Protein AF-A0A5C9A8Y5-F1 (afdb_monomer_lite)

Radius of gyration: 34.89 Å; chains: 1; bounding box: 101×59×89 Å

pLDDT: mean 80.27, std 13.43, range [39.44, 97.38]

Structure (mmCIF, N/CA/C/O backbone):
data_AF-A0A5C9A8Y5-F1
#
_entry.id   AF-A0A5C9A8Y5-F1
#
loop_
_atom_site.group_PDB
_atom_site.id
_atom_site.type_symbol
_atom_site.label_atom_id
_atom_site.label_alt_id
_atom_site.label_comp_id
_atom_site.label_asym_id
_atom_site.label_entity_id
_atom_site.label_seq_id
_atom_site.pdbx_PDB_ins_code
_atom_site.Cartn_x
_atom_site.Cartn_y
_atom_site.Cartn_z
_atom_site.occupancy
_atom_site.B_iso_or_equiv
_atom_site.auth_seq_id
_atom_site.auth_comp_id
_atom_site.auth_asym_id
_atom_site.auth_atom_id
_atom_site.pdbx_PDB_model_num
ATOM 1 N N . MET A 1 1 ? -63.308 -29.130 10.069 1.00 57.12 1 MET A N 1
ATOM 2 C CA . MET A 1 1 ? -62.469 -28.066 10.650 1.00 57.12 1 MET A CA 1
ATOM 3 C C . MET A 1 1 ? -61.165 -28.735 11.011 1.00 57.12 1 MET A C 1
ATOM 5 O O . MET A 1 1 ? -61.106 -29.355 12.064 1.00 57.12 1 MET A O 1
ATOM 9 N N . ASP A 1 2 ? -60.188 -28.697 10.108 1.00 58.47 2 ASP A N 1
ATOM 10 C CA . ASP A 1 2 ? -58.868 -29.262 10.395 1.00 58.47 2 ASP A CA 1
ATOM 11 C C . ASP A 1 2 ? -58.247 -28.450 11.518 1.00 58.47 2 ASP A C 1
ATOM 13 O O . ASP A 1 2 ? -58.211 -27.213 11.479 1.00 58.47 2 ASP A O 1
ATOM 17 N N . THR A 1 3 ? -57.842 -29.153 12.561 1.00 82.69 3 THR A N 1
ATOM 18 C CA . THR A 1 3 ? -57.336 -28.507 13.765 1.00 82.69 3 THR A CA 1
ATOM 19 C C . THR A 1 3 ? -55.937 -27.959 13.486 1.00 82.69 3 THR A C 1
ATOM 21 O O . THR A 1 3 ? -55.194 -28.503 12.669 1.00 82.69 3 THR A O 1
ATOM 24 N N . LEU A 1 4 ? -55.548 -26.867 14.151 1.00 87.12 4 LEU A N 1
ATOM 25 C CA . LEU A 1 4 ? -54.196 -26.294 14.030 1.00 87.12 4 LEU A CA 1
ATOM 26 C C . LEU A 1 4 ? -53.090 -27.357 14.202 1.00 87.12 4 LEU A C 1
ATOM 28 O O . LEU A 1 4 ? -52.082 -27.310 13.502 1.00 87.12 4 LEU A O 1
ATOM 32 N N . ALA A 1 5 ? -53.341 -28.367 15.038 1.00 86.94 5 ALA A N 1
ATOM 33 C CA . ALA A 1 5 ? -52.447 -29.496 15.270 1.00 86.94 5 ALA A CA 1
ATOM 34 C C . ALA A 1 5 ? -52.192 -30.362 14.017 1.00 86.94 5 ALA A C 1
ATOM 36 O O . ALA A 1 5 ? -51.082 -30.852 13.813 1.00 86.94 5 ALA A O 1
ATOM 37 N N . GLU A 1 6 ? -53.186 -30.543 13.143 1.00 88.50 6 GLU A N 1
ATOM 38 C CA . GLU A 1 6 ? -53.019 -31.317 11.904 1.00 88.50 6 GLU A CA 1
ATOM 39 C C . GLU A 1 6 ? -52.184 -30.555 10.871 1.00 88.50 6 GLU A C 1
ATOM 41 O O . GLU A 1 6 ? -51.377 -31.157 10.159 1.00 88.50 6 GLU A O 1
ATOM 46 N N . ARG A 1 7 ? -52.300 -29.220 10.844 1.00 88.75 7 ARG A N 1
ATOM 47 C CA . ARG A 1 7 ? -51.460 -28.367 9.990 1.00 88.75 7 ARG A CA 1
ATOM 48 C C . ARG A 1 7 ? -50.002 -28.378 10.437 1.00 88.75 7 ARG A C 1
ATOM 50 O O . ARG A 1 7 ? -49.125 -28.517 9.590 1.00 88.75 7 ARG A O 1
ATOM 57 N N . GLU A 1 8 ? -49.734 -28.297 11.738 1.00 90.62 8 GLU A N 1
ATOM 58 C CA . GLU A 1 8 ? -48.364 -28.385 12.265 1.00 90.62 8 GLU A CA 1
ATOM 59 C C . GLU A 1 8 ? -47.717 -29.738 11.955 1.00 90.62 8 GLU A C 1
ATOM 61 O O . GLU A 1 8 ? -46.577 -29.792 11.491 1.00 90.62 8 GLU A O 1
ATOM 66 N N . LYS A 1 9 ? -48.467 -30.835 12.112 1.00 91.69 9 LYS A N 1
ATOM 67 C CA . LYS A 1 9 ? -47.976 -32.178 11.783 1.00 91.69 9 LYS A CA 1
ATOM 68 C C . LYS A 1 9 ? -47.639 -32.323 10.296 1.00 91.69 9 LYS A C 1
ATOM 70 O O . LYS A 1 9 ? -46.643 -32.957 9.953 1.00 91.69 9 LYS A O 1
ATOM 75 N N . HIS A 1 10 ? -48.434 -31.715 9.416 1.00 89.81 10 HIS A N 1
ATOM 76 C CA . HIS A 1 10 ? -48.173 -31.726 7.978 1.00 89.81 10 HIS A CA 1
ATOM 77 C C . HIS A 1 10 ? -46.947 -30.878 7.598 1.00 89.81 10 HIS A C 1
ATOM 79 O O . HIS A 1 10 ? -46.164 -31.285 6.742 1.00 89.81 10 HIS A O 1
ATOM 85 N N . ILE A 1 11 ? -46.744 -29.730 8.255 1.00 91.50 11 ILE A N 1
ATOM 86 C CA . ILE A 1 11 ? -45.570 -28.869 8.035 1.00 91.50 11 ILE A CA 1
ATOM 87 C C . ILE A 1 11 ? -44.284 -29.581 8.474 1.00 91.50 11 ILE A C 1
ATOM 89 O O . ILE A 1 11 ? -43.302 -29.571 7.733 1.00 91.50 11 ILE A O 1
ATOM 93 N N . LEU A 1 12 ? -44.295 -30.253 9.629 1.00 90.62 12 LEU A N 1
ATOM 94 C CA . LEU A 1 12 ? -43.140 -31.021 10.108 1.00 90.62 12 LEU A CA 1
ATOM 95 C C . LEU A 1 12 ? -42.806 -32.192 9.173 1.00 90.62 12 LEU A C 1
ATOM 97 O O . LEU A 1 12 ? -41.652 -32.357 8.788 1.00 90.62 12 LEU A O 1
ATOM 101 N N . ALA A 1 13 ? -43.815 -32.938 8.713 1.00 90.88 13 ALA A N 1
ATOM 102 C CA . ALA A 1 13 ? -43.606 -34.027 7.759 1.00 90.88 13 ALA A CA 1
ATOM 103 C C . ALA A 1 13 ? -43.044 -33.536 6.408 1.00 90.88 13 ALA A C 1
ATOM 105 O O . ALA A 1 13 ? -42.205 -34.205 5.804 1.00 90.88 13 ALA A O 1
ATOM 106 N N . GLN A 1 14 ? -43.467 -32.356 5.937 1.00 90.62 14 GLN A N 1
ATOM 107 C CA . GLN A 1 14 ? -42.903 -31.738 4.732 1.00 90.62 14 GLN A CA 1
ATOM 108 C C . GLN A 1 14 ? -41.459 -31.257 4.936 1.00 90.62 14 GLN A C 1
ATOM 110 O O . GLN A 1 14 ? -40.641 -31.409 4.028 1.00 90.62 14 GLN A O 1
ATOM 115 N N . ALA A 1 15 ? -41.126 -30.717 6.111 1.00 88.25 15 ALA A N 1
ATOM 116 C CA . ALA A 1 15 ? -39.763 -30.303 6.440 1.00 88.25 15 ALA A CA 1
ATOM 117 C C . ALA A 1 15 ? -38.797 -31.501 6.493 1.00 88.25 15 ALA A C 1
ATOM 119 O O . ALA A 1 15 ? -37.702 -31.435 5.930 1.00 88.25 15 ALA A O 1
ATOM 120 N N . ASP A 1 16 ? -39.226 -32.621 7.078 1.00 87.81 16 ASP A N 1
ATOM 121 C CA . ASP A 1 16 ? -38.426 -33.849 7.135 1.00 87.81 16 ASP A CA 1
ATOM 122 C C . ASP A 1 16 ? -38.222 -34.469 5.747 1.00 87.81 16 ASP A C 1
ATOM 124 O O . ASP A 1 16 ? -37.112 -34.889 5.410 1.00 87.81 16 ASP A O 1
ATOM 128 N N . ALA A 1 17 ? -39.253 -34.459 4.895 1.00 84.88 17 ALA A N 1
ATOM 129 C CA . ALA A 1 17 ? -39.138 -34.922 3.513 1.00 84.88 17 ALA A CA 1
ATOM 130 C C . ALA A 1 17 ? -38.153 -34.065 2.694 1.00 84.88 17 ALA A C 1
ATOM 132 O O . ALA A 1 17 ? -37.352 -34.602 1.926 1.00 84.88 17 ALA A O 1
ATOM 133 N N . LEU A 1 18 ? -38.158 -32.741 2.884 1.00 76.75 18 LEU A N 1
ATOM 134 C CA . LEU A 1 18 ? -37.201 -31.840 2.234 1.00 76.75 18 LEU A CA 1
ATOM 135 C C . LEU A 1 18 ? -35.765 -32.069 2.728 1.00 76.75 18 LEU A C 1
ATOM 137 O O . LEU A 1 18 ? -34.847 -32.130 1.911 1.00 76.75 18 LEU A O 1
ATOM 141 N N . ASN A 1 19 ? -35.562 -32.272 4.032 1.00 76.69 19 ASN A N 1
ATOM 142 C CA . ASN A 1 19 ? -34.245 -32.602 4.587 1.00 76.69 19 ASN A CA 1
ATOM 143 C C . ASN A 1 19 ? -33.732 -33.973 4.116 1.00 76.69 19 ASN A C 1
ATOM 145 O O . ASN A 1 19 ? -32.535 -34.129 3.863 1.00 76.69 19 ASN A O 1
ATOM 149 N N . ALA A 1 20 ? -34.611 -34.961 3.935 1.00 78.50 20 ALA A N 1
ATOM 150 C CA . ALA A 1 20 ? -34.250 -36.262 3.370 1.00 78.50 20 ALA A CA 1
ATOM 151 C C . ALA A 1 20 ? -33.795 -36.150 1.902 1.00 78.50 20 ALA A C 1
ATOM 153 O O . ALA A 1 20 ? -32.807 -36.769 1.511 1.00 78.50 20 ALA A O 1
ATOM 154 N N . ILE A 1 21 ? -34.456 -35.311 1.098 1.00 72.88 21 ILE A N 1
ATOM 155 C CA . ILE A 1 21 ? -34.056 -35.067 -0.297 1.00 72.88 21 ILE A CA 1
ATOM 156 C C . ILE A 1 21 ? -32.717 -34.318 -0.348 1.00 72.88 21 ILE A C 1
ATOM 158 O O . ILE A 1 21 ? -31.818 -34.719 -1.085 1.00 72.88 21 ILE A O 1
ATOM 162 N N . LEU A 1 22 ? -32.547 -33.280 0.477 1.00 68.25 22 LEU A N 1
ATOM 163 C CA . LEU A 1 22 ? -31.308 -32.498 0.530 1.00 68.25 22 LEU A CA 1
ATOM 164 C C . LEU A 1 22 ? -30.112 -33.317 1.040 1.00 68.25 22 LEU A C 1
ATOM 166 O O . LEU A 1 22 ? -29.000 -33.140 0.543 1.00 68.25 22 LEU A O 1
ATOM 170 N N . SER A 1 23 ? -30.328 -34.245 1.977 1.00 70.31 23 SER A N 1
ATOM 171 C CA . SER A 1 23 ? -29.270 -35.125 2.497 1.00 70.31 23 SER A CA 1
ATOM 172 C C . SER A 1 23 ? -28.886 -36.265 1.546 1.00 70.31 23 SER A C 1
ATOM 174 O O . SER A 1 23 ? -27.746 -36.723 1.590 1.00 70.31 23 SER A O 1
ATOM 176 N N . GLN A 1 24 ? -29.782 -36.698 0.652 1.00 64.94 24 GLN A N 1
ATOM 177 C CA . GLN A 1 24 ? -29.470 -37.701 -0.378 1.00 64.94 24 GLN A CA 1
ATOM 178 C C . GLN A 1 24 ? -28.778 -37.110 -1.610 1.00 64.94 24 GLN A C 1
ATOM 180 O O . GLN A 1 24 ? -28.090 -37.819 -2.350 1.00 64.94 24 GLN A O 1
ATOM 185 N N . THR A 1 25 ? -28.931 -35.811 -1.853 1.00 59.22 25 THR A N 1
ATOM 186 C CA . THR A 1 25 ? -28.255 -35.163 -2.970 1.00 59.22 25 THR A CA 1
ATOM 187 C C . THR A 1 25 ? -26.790 -34.884 -2.622 1.00 59.22 25 THR A C 1
ATOM 189 O O . THR A 1 25 ? -26.472 -33.956 -1.883 1.00 59.22 25 THR A O 1
ATOM 192 N N . ASN A 1 26 ? -25.880 -35.669 -3.213 1.00 66.69 26 ASN A N 1
ATOM 193 C CA . ASN A 1 26 ? -24.415 -35.499 -3.219 1.00 66.69 26 ASN A CA 1
ATOM 194 C C . ASN A 1 26 ? -23.955 -34.206 -3.946 1.00 66.69 26 ASN A C 1
ATOM 196 O O . ASN A 1 26 ? -22.972 -34.197 -4.689 1.00 66.69 26 ASN A O 1
ATOM 200 N N . ILE A 1 27 ? -24.659 -33.090 -3.742 1.00 69.38 27 ILE A N 1
ATOM 201 C CA . ILE A 1 27 ? -24.363 -31.765 -4.301 1.00 69.38 27 ILE A CA 1
ATOM 202 C C . ILE A 1 27 ? -22.916 -31.342 -4.008 1.00 69.38 27 ILE A C 1
ATOM 204 O O . ILE A 1 27 ? -22.262 -30.869 -4.940 1.00 69.38 27 ILE A O 1
ATOM 208 N N . PRO A 1 28 ? -22.348 -31.571 -2.801 1.00 74.19 28 PRO A N 1
ATOM 209 C CA . PRO A 1 28 ? -20.957 -31.210 -2.538 1.00 74.19 28 PRO A CA 1
ATOM 210 C C . PRO A 1 28 ? -19.970 -31.986 -3.420 1.00 74.19 28 PRO A C 1
ATOM 212 O O . PRO A 1 28 ? -19.019 -31.408 -3.942 1.00 74.19 28 PRO A O 1
ATOM 215 N N . GLN A 1 29 ? -20.216 -33.280 -3.648 1.00 77.38 29 GLN A N 1
ATOM 216 C CA . GLN A 1 29 ? -19.344 -34.119 -4.476 1.00 77.38 29 GLN A CA 1
ATOM 217 C C . GLN A 1 29 ? -19.477 -33.775 -5.965 1.00 77.38 29 GLN A C 1
ATOM 219 O O . GLN A 1 29 ? -18.476 -33.708 -6.679 1.00 77.38 29 GLN A O 1
ATOM 224 N N . ALA A 1 30 ? -20.697 -33.499 -6.435 1.00 75.12 30 ALA A N 1
ATOM 225 C CA . ALA A 1 30 ? -20.935 -33.064 -7.808 1.00 75.12 30 ALA A CA 1
ATOM 226 C C . ALA A 1 30 ? -20.279 -31.702 -8.098 1.00 75.12 30 ALA A C 1
ATOM 228 O O . ALA A 1 30 ? -19.659 -31.534 -9.150 1.00 75.12 30 ALA A O 1
ATOM 229 N N . ALA A 1 31 ? -20.349 -30.762 -7.148 1.00 76.19 31 ALA A N 1
ATOM 230 C CA . ALA A 1 31 ? -19.692 -29.462 -7.249 1.00 76.19 31 ALA A CA 1
ATOM 231 C C . ALA A 1 31 ? -18.160 -29.597 -7.303 1.00 76.19 31 ALA A C 1
ATOM 233 O O . ALA A 1 31 ? -17.528 -29.036 -8.198 1.00 76.19 31 ALA A O 1
ATOM 234 N N . GLN A 1 32 ? -17.563 -30.415 -6.428 1.00 82.62 32 GLN A N 1
ATOM 235 C CA . GLN A 1 32 ? -16.118 -30.683 -6.444 1.00 82.62 32 GLN A CA 1
ATOM 236 C C . GLN A 1 32 ? -15.661 -31.343 -7.755 1.00 82.62 32 GLN A C 1
ATOM 238 O O . GLN A 1 32 ? -14.643 -30.959 -8.335 1.00 82.62 32 GLN A O 1
ATOM 243 N N . ALA A 1 33 ? -16.429 -32.304 -8.276 1.00 82.75 33 ALA A N 1
ATOM 244 C CA . ALA A 1 33 ? -16.114 -32.970 -9.539 1.00 82.75 33 ALA A CA 1
ATOM 245 C C . ALA A 1 33 ? -16.243 -32.039 -10.761 1.00 82.75 33 ALA A C 1
ATOM 247 O O . ALA A 1 33 ? -15.525 -32.216 -11.750 1.00 82.75 33 ALA A O 1
ATOM 248 N N . ALA A 1 34 ? -17.156 -31.065 -10.722 1.00 84.44 34 ALA A N 1
ATOM 249 C CA . ALA A 1 34 ? -17.278 -30.038 -11.754 1.00 84.44 34 ALA A CA 1
ATOM 250 C C . ALA A 1 34 ? -16.105 -29.045 -11.700 1.00 84.44 34 ALA A C 1
ATOM 252 O O . ALA A 1 34 ? -15.539 -28.697 -12.739 1.00 84.44 34 ALA A O 1
ATOM 253 N N . GLU A 1 35 ? -15.685 -28.646 -10.498 1.00 90.38 35 GLU A N 1
ATOM 254 C CA . GLU A 1 35 ? -14.548 -27.745 -10.314 1.00 90.38 35 GLU A CA 1
ATOM 255 C C . GLU A 1 35 ? -13.230 -28.377 -10.786 1.00 90.38 35 GLU A C 1
ATOM 257 O O . GLU A 1 35 ? -12.466 -27.733 -11.509 1.00 90.38 35 GLU A O 1
ATOM 262 N N . MET A 1 36 ? -12.982 -29.654 -10.468 1.00 91.31 36 MET A N 1
ATOM 263 C CA . MET A 1 36 ? -11.786 -30.358 -10.950 1.00 91.31 36 MET A CA 1
ATOM 264 C C . MET A 1 36 ? -11.722 -30.409 -12.481 1.00 91.31 36 MET A C 1
ATOM 266 O O . MET A 1 36 ? -10.681 -30.093 -13.059 1.00 91.31 36 MET A O 1
ATOM 270 N N . ARG A 1 37 ? -12.844 -30.704 -13.150 1.00 91.12 37 ARG A N 1
ATOM 271 C CA . ARG A 1 37 ? -12.919 -30.701 -14.621 1.00 91.12 37 ARG A CA 1
ATOM 272 C C . ARG A 1 37 ? -12.649 -29.319 -15.213 1.00 91.12 37 ARG A C 1
ATOM 274 O O . ARG A 1 37 ? -11.948 -29.210 -16.216 1.00 91.12 37 ARG A O 1
ATOM 281 N N . SER A 1 38 ? -13.165 -28.264 -14.584 1.00 90.31 38 SER A N 1
ATOM 282 C CA . SER A 1 38 ? -12.901 -26.882 -14.999 1.00 90.31 38 SER A CA 1
ATOM 283 C C . SER A 1 38 ? -11.409 -26.534 -14.899 1.00 90.31 38 SER A C 1
ATOM 285 O O . SER A 1 38 ? -10.819 -26.021 -15.855 1.00 90.31 38 SER A O 1
ATOM 287 N N . ARG A 1 39 ? -10.758 -26.894 -13.783 1.00 89.75 39 ARG A N 1
ATOM 288 C CA . ARG A 1 39 ? -9.318 -26.665 -13.576 1.00 89.75 39 ARG A CA 1
ATOM 289 C C . ARG A 1 39 ? -8.458 -27.429 -14.584 1.00 89.75 39 ARG A C 1
ATOM 291 O O . ARG A 1 39 ? -7.508 -26.866 -15.122 1.00 89.75 39 ARG A O 1
ATOM 298 N N . GLU A 1 40 ? -8.807 -28.674 -14.891 1.00 93.31 40 GLU A N 1
ATOM 299 C CA . GLU A 1 40 ? -8.085 -29.495 -15.869 1.00 93.31 40 GLU A CA 1
ATOM 300 C C . GLU A 1 40 ? -8.229 -28.950 -17.303 1.00 93.31 40 GLU A C 1
ATOM 302 O O . GLU A 1 40 ? -7.253 -28.853 -18.057 1.00 93.31 40 GLU A O 1
ATOM 307 N N . GLN A 1 41 ? -9.425 -28.483 -17.673 1.00 92.06 41 GLN A N 1
ATOM 308 C CA . GLN A 1 41 ? -9.643 -27.809 -18.955 1.00 92.06 41 GLN A CA 1
ATOM 309 C C . GLN A 1 41 ? -8.857 -26.494 -19.059 1.00 92.06 41 GLN A C 1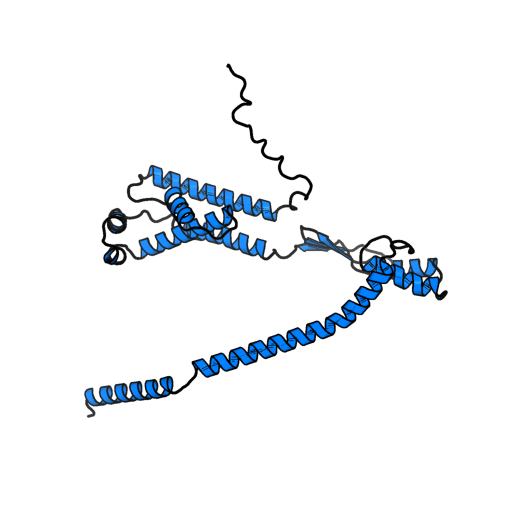
ATOM 311 O O . GLN A 1 41 ? -8.271 -26.212 -20.107 1.00 92.06 41 GLN A O 1
ATOM 316 N N . ALA A 1 42 ? -8.784 -25.708 -17.984 1.00 85.94 42 ALA A N 1
ATOM 317 C CA . ALA A 1 42 ? -7.972 -24.494 -17.955 1.00 85.94 42 ALA A CA 1
ATOM 318 C C . ALA A 1 42 ? -6.470 -24.807 -18.089 1.00 85.94 42 ALA A C 1
ATOM 320 O O . ALA A 1 42 ? -5.779 -24.190 -18.906 1.00 85.94 42 ALA A O 1
ATOM 321 N N . ALA A 1 43 ? -5.975 -25.810 -17.358 1.00 87.31 43 ALA A N 1
ATOM 322 C CA . ALA A 1 43 ? -4.579 -26.237 -17.413 1.00 87.31 43 ALA A CA 1
ATOM 323 C C . ALA A 1 43 ? -4.183 -26.743 -18.810 1.00 87.31 43 ALA A C 1
ATOM 325 O O . ALA A 1 43 ? -3.140 -26.356 -19.339 1.00 87.31 43 ALA A O 1
ATOM 326 N N . SER A 1 44 ? -5.038 -27.546 -19.451 1.00 90.19 44 SER A N 1
ATOM 327 C CA . SER A 1 44 ? -4.778 -28.058 -20.802 1.00 90.19 44 SER A CA 1
ATOM 328 C C . SER A 1 44 ? -4.758 -26.954 -21.868 1.00 90.19 44 SER A C 1
ATOM 330 O O . SER A 1 44 ? -3.911 -26.984 -22.765 1.00 90.19 44 SER A O 1
ATOM 332 N N . ARG A 1 45 ? -5.624 -25.933 -21.762 1.00 84.81 45 ARG A N 1
ATOM 333 C CA . ARG A 1 45 ? -5.580 -24.751 -22.646 1.00 84.81 45 ARG A CA 1
ATOM 334 C C . ARG A 1 45 ? -4.277 -23.973 -22.481 1.00 84.81 45 ARG A C 1
ATOM 336 O O . ARG A 1 45 ? -3.650 -23.632 -23.482 1.00 84.81 45 ARG A O 1
ATOM 343 N N . LEU A 1 46 ? -3.844 -23.751 -21.241 1.00 78.56 46 LEU A N 1
ATOM 344 C CA . LEU A 1 46 ? -2.602 -23.034 -20.950 1.00 78.56 46 LEU A CA 1
ATOM 345 C C . LEU A 1 46 ? -1.366 -23.806 -21.445 1.00 78.56 46 LEU A C 1
ATOM 347 O O . LE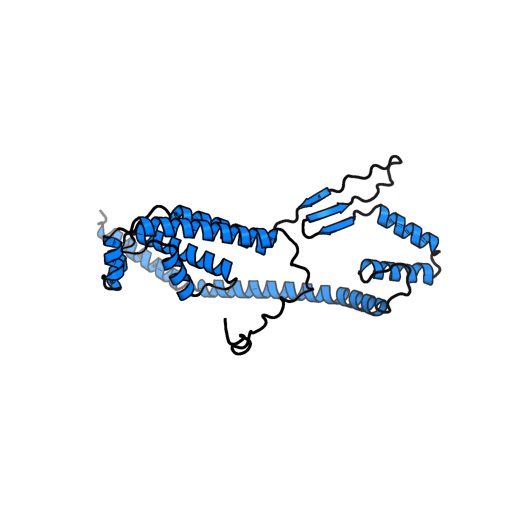U A 1 46 ? -0.445 -23.215 -22.006 1.00 78.56 46 LEU A O 1
ATOM 351 N N . ALA A 1 47 ? -1.367 -25.135 -21.310 1.00 77.62 47 ALA A N 1
ATOM 352 C CA . ALA A 1 47 ? -0.306 -25.993 -21.836 1.00 77.62 47 ALA A CA 1
ATOM 353 C C . ALA A 1 47 ? -0.207 -25.921 -23.371 1.00 77.62 47 ALA A C 1
ATOM 355 O O . ALA A 1 47 ? 0.894 -25.809 -23.909 1.00 77.62 47 ALA A O 1
ATOM 356 N N . ARG A 1 48 ? -1.345 -25.908 -24.084 1.00 80.56 48 ARG A N 1
ATOM 357 C CA . ARG A 1 48 ? -1.369 -25.743 -25.551 1.00 80.56 48 ARG A CA 1
ATOM 358 C C . ARG A 1 48 ? -0.862 -24.370 -25.994 1.00 80.56 48 ARG A C 1
ATOM 360 O O . ARG A 1 48 ? -0.125 -24.294 -26.970 1.00 80.56 48 ARG A O 1
ATOM 367 N N . GLN A 1 49 ? -1.207 -23.305 -25.268 1.00 74.88 49 GLN A N 1
ATOM 368 C CA . GLN A 1 49 ? -0.690 -21.961 -25.552 1.00 74.88 49 GLN A CA 1
ATOM 369 C C . GLN A 1 49 ? 0.835 -21.891 -25.387 1.00 74.88 49 GLN A C 1
ATOM 371 O O . GLN A 1 49 ? 1.519 -21.371 -26.265 1.00 74.88 49 GLN A O 1
ATOM 376 N N . ARG A 1 50 ? 1.380 -22.495 -24.322 1.00 70.56 50 ARG A N 1
ATOM 377 C CA . ARG A 1 50 ? 2.835 -22.557 -24.099 1.00 70.56 50 ARG A CA 1
ATOM 378 C C . ARG A 1 50 ? 3.570 -23.373 -25.166 1.00 70.56 50 ARG A C 1
ATOM 380 O O . ARG A 1 50 ? 4.647 -22.972 -25.591 1.00 70.56 50 ARG A O 1
ATOM 387 N N . ALA A 1 51 ? 2.987 -24.483 -25.622 1.00 74.06 51 ALA A N 1
ATOM 388 C CA . ALA A 1 51 ? 3.585 -25.316 -26.668 1.00 74.06 51 ALA A CA 1
ATOM 389 C C . ALA A 1 51 ? 3.616 -24.625 -28.047 1.00 74.06 51 ALA A C 1
ATOM 391 O O . ALA A 1 51 ? 4.530 -24.865 -28.831 1.00 74.06 51 ALA A O 1
ATOM 392 N N . GLY A 1 52 ? 2.640 -23.758 -28.344 1.00 69.00 52 GLY A N 1
ATOM 393 C CA . GLY A 1 52 ? 2.652 -22.932 -29.556 1.00 69.00 52 GLY A CA 1
ATOM 394 C C . GLY A 1 52 ? 3.710 -21.828 -29.499 1.00 69.00 52 GLY A C 1
ATOM 395 O O . GLY A 1 52 ? 4.492 -21.680 -30.433 1.00 69.00 52 GLY A O 1
ATOM 396 N N . GLN A 1 53 ? 3.792 -21.115 -28.372 1.00 66.81 53 GLN A N 1
ATOM 397 C CA . GLN A 1 53 ? 4.763 -20.031 -28.175 1.00 66.81 53 GLN A CA 1
ATOM 398 C C . GLN A 1 53 ? 6.216 -20.523 -28.225 1.00 66.81 53 GLN A C 1
ATOM 400 O O . GLN A 1 53 ? 7.068 -19.847 -28.793 1.00 66.81 53 GLN A O 1
ATOM 405 N N . SER A 1 54 ? 6.505 -21.738 -27.739 1.00 66.12 54 SER A N 1
ATOM 406 C CA . SER A 1 54 ? 7.885 -22.230 -27.677 1.00 66.12 54 SER A CA 1
ATOM 407 C C . SER A 1 54 ? 8.560 -22.393 -29.039 1.00 66.12 54 SER A C 1
ATOM 409 O O . SER A 1 54 ? 9.781 -22.334 -29.103 1.00 66.12 54 SER A O 1
ATOM 411 N N . ARG A 1 55 ? 7.818 -22.632 -30.130 1.00 69.94 55 ARG A N 1
ATOM 412 C CA . ARG A 1 55 ? 8.438 -22.841 -31.451 1.00 69.94 55 ARG A CA 1
ATOM 413 C C . ARG A 1 55 ? 8.874 -21.525 -32.090 1.00 69.94 55 ARG A C 1
ATOM 415 O O . ARG A 1 55 ? 9.995 -21.445 -32.590 1.00 69.94 55 ARG A O 1
ATOM 422 N N . ASP A 1 56 ? 8.020 -20.511 -32.027 1.00 65.69 56 ASP A N 1
ATOM 423 C CA . ASP A 1 56 ? 8.337 -19.175 -32.533 1.00 65.69 56 ASP A CA 1
ATOM 424 C C . ASP A 1 56 ? 9.385 -18.495 -31.643 1.00 65.69 56 ASP A C 1
ATOM 426 O O . ASP A 1 56 ? 10.328 -17.898 -32.158 1.00 65.69 56 ASP A O 1
ATOM 430 N N . ASP A 1 57 ? 9.312 -18.698 -30.321 1.00 67.62 57 ASP A N 1
ATOM 431 C CA . ASP A 1 57 ? 10.337 -18.235 -29.382 1.00 67.62 57 ASP A CA 1
ATOM 432 C C . ASP A 1 57 ? 11.683 -18.934 -29.604 1.00 67.62 57 ASP A C 1
ATOM 434 O O . ASP A 1 57 ? 12.722 -18.299 -29.452 1.00 67.62 57 ASP A O 1
ATOM 438 N N . LEU A 1 58 ? 11.704 -20.218 -29.989 1.00 71.00 58 LEU A N 1
ATOM 439 C CA . LEU A 1 58 ? 12.945 -20.925 -30.329 1.00 71.00 58 LEU A CA 1
ATOM 440 C C . LEU A 1 58 ? 13.554 -20.417 -31.638 1.00 71.00 58 LEU A C 1
ATOM 442 O O . LEU A 1 58 ? 14.767 -20.222 -31.690 1.00 71.00 58 LEU A O 1
ATOM 446 N N . LEU A 1 59 ? 12.742 -20.156 -32.666 1.00 73.44 59 LEU A N 1
ATOM 447 C CA . LEU A 1 59 ? 13.215 -19.560 -33.921 1.00 73.44 59 LEU A CA 1
ATOM 448 C C . LEU A 1 59 ? 13.741 -18.138 -33.700 1.00 73.44 59 LEU A C 1
ATOM 450 O O . LEU A 1 59 ? 14.812 -17.786 -34.199 1.00 73.44 59 LEU A O 1
ATOM 454 N N . LEU A 1 60 ? 13.033 -17.344 -32.896 1.00 73.00 60 LEU A N 1
ATOM 455 C CA . LEU A 1 60 ? 13.473 -16.015 -32.500 1.00 73.00 60 LEU A CA 1
ATOM 456 C C . LEU A 1 60 ? 14.749 -16.093 -31.652 1.00 73.00 60 LEU A C 1
ATOM 458 O O . LEU A 1 60 ? 15.702 -15.374 -31.923 1.00 73.00 60 LEU A O 1
ATOM 462 N N . ALA A 1 61 ? 14.825 -16.995 -30.672 1.00 68.38 61 ALA A N 1
ATOM 463 C CA . ALA A 1 61 ? 16.009 -17.185 -29.839 1.00 68.38 61 ALA A CA 1
ATOM 464 C C . ALA A 1 61 ? 17.222 -17.662 -30.648 1.00 68.38 61 ALA A C 1
ATOM 466 O O . ALA A 1 61 ? 18.341 -17.230 -30.373 1.00 68.38 61 ALA A O 1
ATOM 467 N N . GLU A 1 62 ? 17.027 -18.512 -31.657 1.00 72.56 62 GLU A N 1
ATOM 468 C CA . GLU A 1 62 ? 18.100 -18.943 -32.552 1.00 72.56 62 GLU A CA 1
ATOM 469 C C . GLU A 1 62 ? 18.581 -17.790 -33.446 1.00 72.56 62 GLU A C 1
ATOM 471 O O . GLU A 1 62 ? 19.791 -17.573 -33.564 1.00 72.56 62 GLU A O 1
ATOM 476 N N . ALA A 1 63 ? 17.661 -16.982 -33.986 1.00 65.06 63 ALA A N 1
ATOM 477 C CA . ALA A 1 63 ? 17.993 -15.763 -34.725 1.00 65.06 63 ALA A CA 1
ATOM 478 C C . ALA A 1 63 ? 18.753 -14.748 -33.848 1.00 65.06 63 ALA A C 1
ATOM 480 O O . ALA A 1 63 ? 19.800 -14.235 -34.246 1.00 65.06 63 ALA A O 1
ATOM 481 N N . LEU A 1 64 ? 18.299 -14.536 -32.608 1.00 65.06 64 LEU A N 1
ATOM 482 C CA . LEU A 1 64 ? 18.942 -13.661 -31.622 1.00 65.06 64 LEU A CA 1
ATOM 483 C C . LEU A 1 64 ? 20.321 -14.183 -31.188 1.00 65.06 64 LEU A C 1
ATOM 485 O O . LEU A 1 64 ? 21.235 -13.401 -30.916 1.00 65.06 64 LEU A O 1
ATOM 489 N N . ARG A 1 65 ? 20.497 -15.509 -31.121 1.00 67.19 65 ARG A N 1
ATOM 490 C CA . ARG A 1 65 ? 21.779 -16.142 -30.786 1.00 67.19 65 ARG A CA 1
ATOM 491 C C . ARG A 1 65 ? 22.792 -15.972 -31.915 1.00 67.19 65 ARG A C 1
ATOM 493 O O . ARG A 1 65 ? 23.944 -15.677 -31.615 1.00 67.19 65 ARG A O 1
ATOM 500 N N . ARG A 1 66 ? 22.366 -16.070 -33.182 1.00 64.12 66 ARG A N 1
ATOM 501 C CA . ARG A 1 66 ? 23.209 -15.757 -34.354 1.00 64.12 66 ARG A CA 1
ATOM 502 C C . ARG A 1 66 ? 23.513 -14.261 -34.480 1.00 64.12 66 ARG A C 1
ATOM 504 O O . ARG A 1 66 ? 24.593 -13.902 -34.930 1.00 64.12 66 ARG A O 1
ATOM 511 N N . SER A 1 67 ? 22.614 -13.379 -34.035 1.00 58.53 67 SER A N 1
ATOM 512 C CA . SER A 1 67 ? 22.858 -11.927 -34.018 1.00 58.53 67 SER A CA 1
ATOM 513 C C . SER A 1 67 ? 23.694 -11.446 -32.823 1.00 58.53 67 SER A C 1
ATOM 515 O O . SER A 1 67 ? 23.955 -10.249 -32.694 1.00 58.53 67 SER A O 1
ATOM 517 N N . ARG A 1 68 ? 24.068 -12.343 -31.898 1.00 56.66 68 ARG A N 1
ATOM 518 C CA . ARG A 1 68 ? 24.845 -12.004 -30.694 1.00 56.66 68 ARG A CA 1
ATOM 519 C C . ARG A 1 68 ? 26.335 -11.796 -30.982 1.00 56.66 68 ARG A C 1
ATOM 521 O O . ARG A 1 68 ? 27.031 -11.278 -30.107 1.00 56.66 68 ARG A O 1
ATOM 528 N N . ASP A 1 69 ? 26.792 -12.087 -32.199 1.00 61.53 69 ASP A N 1
ATOM 529 C CA . ASP A 1 69 ? 28.053 -11.569 -32.735 1.00 61.53 69 ASP A CA 1
ATOM 530 C C . ASP A 1 69 ? 27.882 -10.069 -33.013 1.00 61.53 69 ASP A C 1
ATOM 532 O O . ASP A 1 69 ? 27.529 -9.599 -34.095 1.00 61.53 69 ASP A O 1
ATOM 536 N N . LYS A 1 70 ? 28.017 -9.312 -31.924 1.00 56.75 70 LYS A N 1
ATOM 537 C CA . LYS A 1 70 ? 27.789 -7.874 -31.819 1.00 56.75 70 LYS A CA 1
ATOM 538 C C . LYS A 1 70 ? 28.654 -7.117 -32.830 1.00 56.75 70 LYS A C 1
ATOM 540 O O . LYS A 1 70 ? 29.861 -7.015 -32.646 1.00 56.75 70 LYS A O 1
ATOM 545 N N . GLY A 1 71 ? 28.017 -6.474 -33.808 1.00 58.50 71 GLY A N 1
ATOM 546 C CA . GLY A 1 71 ? 28.547 -5.228 -34.375 1.00 58.50 71 GLY A CA 1
ATOM 547 C C . GLY A 1 71 ? 28.743 -5.153 -35.886 1.00 58.50 71 GLY A C 1
ATOM 548 O O . GLY A 1 71 ? 29.149 -4.099 -36.357 1.00 58.50 71 GLY A O 1
ATOM 549 N N . ALA A 1 72 ? 28.435 -6.191 -36.663 1.00 69.88 72 ALA A N 1
ATOM 550 C CA . ALA A 1 72 ? 28.689 -6.169 -38.111 1.00 69.88 72 ALA A CA 1
ATOM 551 C C . ALA A 1 72 ? 27.628 -5.417 -38.954 1.00 69.88 72 ALA A C 1
ATOM 553 O O . ALA A 1 72 ? 27.530 -5.646 -40.157 1.00 69.88 72 ALA A O 1
ATOM 554 N N . GLY A 1 73 ? 26.815 -4.541 -38.355 1.00 82.62 73 GLY A N 1
ATOM 555 C CA . GLY A 1 73 ? 25.744 -3.828 -39.057 1.00 82.62 73 GLY A CA 1
ATOM 556 C C . GLY A 1 73 ? 25.657 -2.343 -38.689 1.00 82.62 73 GLY A C 1
ATOM 557 O O . GLY A 1 73 ? 26.162 -1.935 -37.640 1.00 82.62 73 GLY A O 1
ATOM 558 N N . PRO A 1 74 ? 25.030 -1.515 -39.545 1.00 89.56 74 PRO A N 1
ATOM 559 C CA . PRO A 1 74 ? 24.974 -0.065 -39.359 1.00 89.56 74 PRO A CA 1
ATOM 560 C C . PRO A 1 74 ? 24.076 0.371 -38.186 1.00 89.56 74 PRO A C 1
ATOM 562 O O . PRO A 1 74 ? 24.224 1.489 -37.687 1.00 89.56 74 PRO A O 1
ATOM 565 N N . PHE A 1 75 ? 23.175 -0.490 -37.696 1.00 89.19 75 PHE A N 1
ATOM 566 C CA . PHE A 1 75 ? 22.276 -0.163 -36.587 1.00 89.19 75 PHE A CA 1
ATOM 567 C C . PHE A 1 75 ? 22.898 -0.555 -35.245 1.00 89.19 75 PHE A C 1
ATOM 569 O O . PHE A 1 75 ? 23.051 -1.733 -34.918 1.00 89.19 75 PHE A O 1
ATOM 576 N N . LYS A 1 76 ? 23.249 0.448 -34.438 1.00 83.81 76 LYS A N 1
ATOM 577 C CA . LYS A 1 76 ? 23.804 0.253 -33.092 1.00 83.81 76 LYS A CA 1
ATOM 578 C C . LYS A 1 76 ? 22.690 -0.028 -32.076 1.00 83.81 76 LYS A C 1
ATOM 580 O O . LYS A 1 76 ? 21.621 0.570 -32.147 1.00 83.81 76 LYS A O 1
ATOM 585 N N . GLY A 1 77 ? 22.966 -0.890 -31.096 1.00 78.88 77 GLY A N 1
ATOM 586 C CA . GLY A 1 77 ? 22.070 -1.180 -29.970 1.00 78.88 77 GLY A CA 1
ATOM 587 C C . GLY A 1 77 ? 21.904 -2.676 -29.694 1.00 78.88 77 GLY A C 1
ATOM 588 O O . GLY A 1 77 ? 22.169 -3.514 -30.549 1.00 78.88 77 GLY A O 1
ATOM 589 N N . THR A 1 78 ? 21.472 -3.015 -28.479 1.00 79.75 78 THR A N 1
ATOM 590 C CA . THR A 1 78 ? 21.158 -4.398 -28.063 1.00 79.75 78 THR A CA 1
ATOM 591 C C . THR A 1 78 ? 19.666 -4.722 -28.138 1.00 79.75 78 THR A C 1
ATOM 593 O O . THR A 1 78 ? 19.269 -5.829 -27.785 1.00 79.75 78 THR A O 1
ATOM 596 N N . GLY A 1 79 ? 18.839 -3.762 -28.560 1.00 80.06 79 GLY A N 1
ATOM 597 C CA . GLY A 1 79 ? 17.402 -3.956 -28.711 1.00 80.06 79 GLY A CA 1
ATOM 598 C C . GLY A 1 79 ? 17.064 -4.885 -29.877 1.00 80.06 79 GLY A C 1
ATOM 599 O O . GLY A 1 79 ? 17.773 -4.913 -30.885 1.00 80.06 79 GLY A O 1
ATOM 600 N N . MET A 1 80 ? 15.940 -5.593 -29.750 1.00 79.81 80 MET A N 1
ATOM 601 C CA . MET A 1 80 ? 15.412 -6.503 -30.774 1.00 79.81 80 MET A CA 1
ATOM 602 C C . MET A 1 80 ? 15.240 -5.801 -32.129 1.00 79.81 80 MET A C 1
ATOM 604 O O . MET A 1 80 ? 15.564 -6.371 -33.163 1.00 79.81 80 MET A O 1
ATOM 608 N N . GLU A 1 81 ? 14.827 -4.531 -32.128 1.00 83.31 81 GLU A N 1
ATOM 609 C CA . GLU A 1 81 ? 14.682 -3.738 -33.351 1.00 83.31 81 GLU A CA 1
ATOM 610 C C . GLU A 1 81 ? 16.015 -3.551 -34.095 1.00 83.31 81 GLU A C 1
ATOM 612 O O . GLU A 1 81 ? 16.087 -3.772 -35.300 1.00 83.31 81 GLU A O 1
ATOM 617 N N . ALA A 1 82 ? 17.094 -3.196 -33.386 1.00 82.12 82 ALA A N 1
ATOM 618 C CA . ALA A 1 82 ? 18.413 -3.034 -33.998 1.00 82.12 82 ALA A CA 1
ATOM 619 C C . ALA A 1 82 ? 18.934 -4.366 -34.562 1.00 82.12 82 ALA A C 1
ATOM 621 O O . ALA A 1 82 ? 19.546 -4.395 -35.627 1.00 82.12 82 ALA A O 1
ATOM 622 N N . GLN A 1 83 ? 18.660 -5.478 -33.876 1.00 84.94 83 GLN A N 1
ATOM 623 C CA . GLN A 1 83 ? 19.030 -6.817 -34.336 1.00 84.94 83 GLN A CA 1
ATOM 624 C C . GLN A 1 83 ? 18.242 -7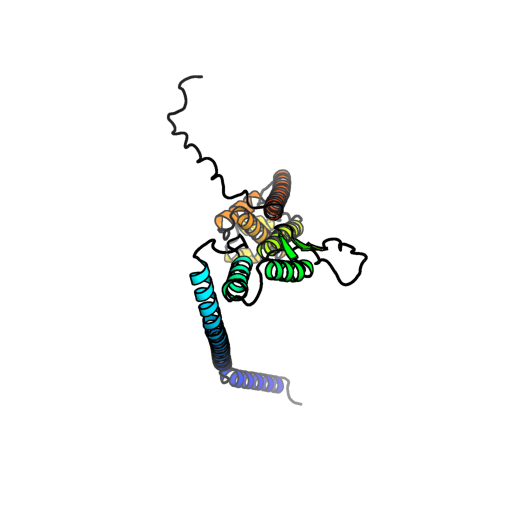.232 -35.582 1.00 84.94 83 GLN A C 1
ATOM 626 O O . GLN A 1 83 ? 18.853 -7.687 -36.547 1.00 84.94 83 GLN A O 1
ATOM 631 N N . MET A 1 84 ? 16.926 -7.001 -35.606 1.00 85.25 84 MET A N 1
ATOM 632 C CA . MET A 1 84 ? 16.086 -7.260 -36.780 1.00 85.25 84 MET A CA 1
ATOM 633 C C . MET A 1 84 ? 16.508 -6.414 -37.983 1.00 85.25 84 MET A C 1
ATOM 635 O O . MET A 1 84 ? 16.616 -6.942 -39.086 1.00 85.25 84 MET A O 1
ATOM 639 N N . LEU A 1 85 ? 16.808 -5.127 -37.784 1.00 88.94 85 LEU A N 1
ATOM 640 C CA . LEU A 1 85 ? 17.274 -4.254 -38.865 1.00 88.94 85 LEU A CA 1
ATOM 641 C C . LEU A 1 85 ? 18.649 -4.668 -39.395 1.00 88.94 85 LEU A C 1
ATOM 643 O O . LEU A 1 85 ? 18.867 -4.640 -40.600 1.00 88.94 85 LEU A O 1
ATOM 647 N N . ASN A 1 86 ? 19.566 -5.101 -38.526 1.00 90.31 86 ASN A N 1
ATOM 648 C CA . ASN A 1 86 ? 20.864 -5.628 -38.955 1.00 90.31 86 ASN A CA 1
ATOM 649 C C . ASN A 1 86 ? 20.747 -6.977 -39.688 1.00 90.31 86 ASN A C 1
ATOM 651 O O . ASN A 1 86 ? 21.580 -7.286 -40.540 1.00 90.31 86 ASN A O 1
ATOM 655 N N . GLU A 1 87 ? 19.750 -7.799 -39.359 1.00 87.56 87 GLU A N 1
ATOM 656 C CA . GLU A 1 87 ? 19.455 -9.033 -40.093 1.00 87.56 87 GLU A CA 1
ATOM 657 C C . GLU A 1 87 ? 18.858 -8.723 -41.473 1.00 87.56 87 GLU A C 1
ATOM 659 O O . GLU A 1 87 ? 19.378 -9.193 -42.483 1.00 87.56 87 GLU A O 1
ATOM 664 N N . ALA A 1 88 ? 17.855 -7.841 -41.538 1.00 89.56 88 ALA A N 1
ATOM 665 C CA . ALA A 1 88 ? 17.264 -7.373 -42.793 1.00 89.56 88 ALA A CA 1
ATOM 666 C C . ALA A 1 88 ? 18.298 -6.687 -43.705 1.00 89.56 88 ALA A C 1
ATOM 668 O O . ALA A 1 88 ? 18.305 -6.897 -44.919 1.00 89.56 88 ALA A O 1
ATOM 669 N N . TYR A 1 89 ? 19.222 -5.923 -43.117 1.00 92.81 89 TYR A N 1
ATOM 670 C CA . TYR A 1 89 ? 20.352 -5.319 -43.819 1.00 92.81 89 TYR A CA 1
ATOM 671 C C . TYR A 1 89 ? 21.274 -6.381 -44.429 1.00 92.81 89 TYR A C 1
ATOM 673 O O . TYR A 1 89 ? 21.630 -6.297 -45.602 1.00 92.81 89 TYR A O 1
ATOM 681 N N . ARG A 1 90 ? 21.642 -7.416 -43.658 1.00 90.19 90 ARG A N 1
ATOM 682 C CA . ARG A 1 90 ? 22.496 -8.509 -44.152 1.00 90.19 90 ARG A CA 1
ATOM 683 C C . ARG A 1 90 ? 21.837 -9.292 -45.282 1.00 90.19 90 ARG A C 1
ATOM 685 O O . ARG A 1 90 ? 22.524 -9.642 -46.233 1.00 90.19 90 ARG A O 1
ATOM 692 N N . GLN A 1 91 ? 20.532 -9.536 -45.204 1.00 91.81 91 GLN A N 1
ATOM 693 C CA . GLN A 1 91 ? 19.804 -10.262 -46.246 1.00 91.81 91 GLN A CA 1
ATOM 694 C C . GLN A 1 91 ? 19.680 -9.449 -47.541 1.00 91.81 91 GLN A C 1
ATOM 696 O O . GLN A 1 91 ? 19.962 -9.969 -48.616 1.00 91.81 91 GLN A O 1
ATOM 701 N N . SER A 1 92 ? 19.321 -8.168 -47.442 1.00 92.94 92 SER A N 1
ATOM 702 C CA . SER A 1 92 ? 19.088 -7.313 -48.614 1.00 92.94 92 SER A CA 1
ATOM 703 C C . SER A 1 92 ? 20.387 -6.819 -49.260 1.00 92.94 92 SER A C 1
ATOM 705 O O . SER A 1 92 ? 20.609 -7.034 -50.452 1.00 92.94 92 SER A O 1
ATOM 707 N N . VAL A 1 93 ? 21.277 -6.203 -48.477 1.00 93.06 93 VAL A N 1
ATOM 708 C CA . VAL A 1 93 ? 22.534 -5.620 -48.972 1.00 93.06 93 VAL A CA 1
ATOM 709 C C . VAL A 1 93 ? 23.599 -6.697 -49.148 1.00 93.06 93 VAL A C 1
ATOM 711 O O . VAL A 1 93 ? 24.268 -6.741 -50.177 1.00 93.06 93 VAL A O 1
ATOM 714 N N . GLY A 1 94 ? 23.727 -7.619 -48.188 1.00 89.50 94 GLY A N 1
ATOM 715 C CA . GLY A 1 94 ? 24.664 -8.745 -48.299 1.00 89.50 94 GLY A CA 1
ATOM 716 C C . GLY A 1 94 ? 24.277 -9.753 -49.387 1.00 89.50 94 GLY A C 1
ATOM 717 O O . GLY A 1 94 ? 25.155 -10.390 -49.961 1.00 89.50 94 GLY A O 1
ATOM 718 N N . GLY A 1 95 ? 22.985 -9.857 -49.714 1.00 92.00 95 GLY A N 1
ATOM 719 C CA . GLY A 1 95 ? 22.476 -10.646 -50.839 1.00 92.00 95 GLY A CA 1
ATOM 720 C C . GLY A 1 95 ? 22.508 -9.930 -52.195 1.00 92.00 95 GLY A C 1
ATOM 721 O O . GLY A 1 95 ? 22.103 -10.526 -53.190 1.00 92.00 95 GLY A O 1
ATOM 722 N N . GLY A 1 96 ? 22.952 -8.666 -52.255 1.00 93.69 96 GLY A N 1
AT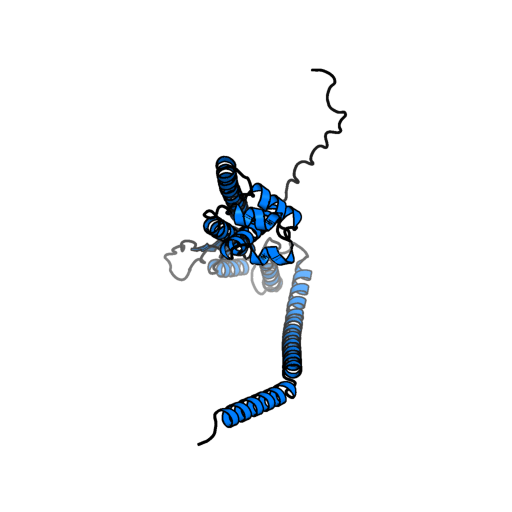OM 723 C CA . GLY A 1 96 ? 23.016 -7.874 -53.491 1.00 93.69 96 GLY A CA 1
ATOM 724 C C . GLY A 1 96 ? 21.657 -7.454 -54.068 1.00 93.69 96 GLY A C 1
ATOM 725 O O . GLY A 1 96 ? 21.592 -7.041 -55.222 1.00 93.69 96 GLY A O 1
ATOM 726 N N . GLN A 1 97 ? 20.571 -7.561 -53.296 1.00 93.38 97 GLN A N 1
ATOM 727 C CA . GLN A 1 97 ? 19.219 -7.186 -53.731 1.00 93.38 97 GLN A CA 1
ATOM 728 C C . GLN A 1 97 ? 18.988 -5.670 -53.689 1.00 93.38 97 GLN A C 1
ATOM 730 O O . GLN A 1 97 ? 18.174 -5.153 -54.450 1.00 93.38 97 GLN A O 1
ATOM 735 N N . MET A 1 98 ? 19.694 -4.960 -52.806 1.00 95.75 98 MET A N 1
ATOM 736 C CA . MET A 1 98 ? 19.599 -3.508 -52.645 1.00 95.75 98 MET A CA 1
ATOM 737 C C . MET A 1 98 ? 20.957 -2.888 -52.327 1.00 95.75 98 MET A C 1
ATOM 739 O O . MET A 1 98 ? 21.818 -3.520 -51.713 1.00 95.75 98 MET A O 1
ATOM 743 N N . SER A 1 99 ? 21.132 -1.623 -52.713 1.00 96.75 99 SER A N 1
ATOM 744 C CA . SER A 1 99 ? 22.279 -0.827 -52.281 1.00 96.75 99 SER A CA 1
ATOM 745 C C . SER A 1 99 ? 22.144 -0.429 -50.803 1.00 96.75 99 SER A C 1
ATOM 747 O O . SER A 1 99 ? 21.041 -0.383 -50.250 1.00 96.75 99 SER A O 1
ATOM 749 N N . HIS A 1 100 ? 23.271 -0.114 -50.157 1.00 93.62 100 HIS A N 1
ATOM 750 C CA . HIS A 1 100 ? 23.284 0.402 -48.784 1.00 93.62 100 HIS A CA 1
ATOM 751 C C . HIS A 1 100 ? 22.404 1.654 -48.639 1.00 93.62 100 HIS A C 1
ATOM 753 O O . HIS A 1 100 ? 21.585 1.733 -47.723 1.00 93.62 100 HIS A O 1
ATOM 759 N N . ASP A 1 101 ? 22.544 2.604 -49.564 1.00 94.50 101 ASP A N 1
ATOM 760 C CA . ASP A 1 101 ? 21.837 3.884 -49.514 1.00 94.50 101 ASP A CA 1
ATOM 761 C C . ASP A 1 101 ? 20.327 3.711 -49.695 1.00 94.50 101 ASP A C 1
ATOM 763 O O . ASP A 1 101 ? 19.543 4.356 -48.994 1.00 94.50 101 ASP A O 1
ATOM 767 N N . ASP A 1 102 ? 19.904 2.804 -50.581 1.00 93.56 102 ASP A N 1
ATOM 768 C CA . ASP A 1 102 ? 18.483 2.511 -50.778 1.00 93.56 102 ASP A CA 1
ATOM 769 C C . ASP A 1 102 ? 17.882 1.830 -49.548 1.00 93.56 102 ASP A C 1
ATOM 771 O O . ASP A 1 102 ? 16.765 2.162 -49.153 1.00 93.56 102 ASP A O 1
ATOM 775 N N . PHE A 1 103 ? 18.631 0.942 -48.884 1.00 94.06 103 PHE A N 1
ATOM 776 C CA . PHE A 1 103 ? 18.188 0.323 -47.633 1.00 94.06 103 PHE A CA 1
ATOM 777 C C . PHE A 1 103 ? 18.033 1.346 -46.513 1.00 94.06 103 PHE A C 1
ATOM 779 O O . PHE A 1 103 ? 17.015 1.371 -45.821 1.00 94.06 103 PHE A O 1
ATOM 786 N N . MET A 1 104 ? 19.019 2.226 -46.344 1.00 92.44 104 MET A N 1
ATOM 787 C CA . MET A 1 104 ? 18.944 3.271 -45.327 1.00 92.44 104 MET A CA 1
ATOM 788 C C . MET A 1 104 ? 17.794 4.243 -45.606 1.00 92.44 104 MET A C 1
ATOM 790 O O . MET A 1 104 ? 17.117 4.660 -44.664 1.00 92.44 104 MET A O 1
ATOM 794 N N . ARG A 1 105 ? 17.525 4.564 -46.879 1.00 90.38 105 ARG A N 1
ATOM 795 C CA . ARG A 1 105 ? 16.382 5.394 -47.283 1.00 90.38 105 ARG A CA 1
ATOM 796 C C . ARG A 1 105 ? 15.049 4.703 -46.999 1.00 90.38 105 ARG A C 1
ATOM 798 O O . ARG A 1 105 ? 14.156 5.348 -46.451 1.00 90.38 105 ARG A O 1
ATOM 805 N N . ASP A 1 106 ? 14.925 3.416 -47.311 1.00 90.06 106 ASP A N 1
ATOM 806 C CA . ASP A 1 106 ? 13.715 2.633 -47.039 1.00 90.06 106 ASP A CA 1
ATOM 807 C C . ASP A 1 106 ? 13.428 2.566 -45.530 1.00 90.06 106 ASP A C 1
ATOM 809 O O . ASP A 1 106 ? 12.367 3.004 -45.079 1.00 90.06 106 ASP A O 1
ATOM 813 N N . VAL A 1 107 ? 14.417 2.172 -44.718 1.00 88.75 107 VAL A N 1
ATOM 814 C CA . VAL A 1 107 ? 14.288 2.128 -43.250 1.00 88.75 107 VAL A CA 1
ATOM 815 C C . VAL A 1 107 ? 13.971 3.503 -42.664 1.00 88.75 107 VAL A C 1
ATOM 817 O O . VAL A 1 107 ? 13.139 3.608 -41.758 1.00 88.75 107 VAL A O 1
ATOM 820 N N . ALA A 1 108 ? 14.603 4.569 -43.165 1.00 85.06 108 ALA A N 1
ATOM 821 C CA . ALA A 1 108 ? 14.299 5.929 -42.731 1.00 85.06 108 ALA A CA 1
ATOM 822 C C . ALA A 1 108 ? 12.848 6.305 -43.053 1.00 85.06 108 ALA A C 1
ATOM 824 O O . ALA A 1 108 ? 12.163 6.847 -42.188 1.00 85.06 108 ALA A O 1
ATOM 825 N N . SER A 1 109 ? 12.354 5.973 -44.249 1.00 84.44 109 SER A N 1
ATOM 826 C CA . SER A 1 109 ? 10.976 6.264 -44.659 1.00 84.44 109 SER A CA 1
ATOM 827 C C . SER A 1 109 ? 9.948 5.517 -43.799 1.00 84.44 109 SER A C 1
ATOM 829 O O . SER A 1 109 ? 8.993 6.116 -43.301 1.00 84.44 109 SER A O 1
ATOM 831 N N . GLN A 1 110 ? 10.211 4.240 -43.509 1.00 85.06 110 GLN A N 1
ATOM 832 C CA . GLN A 1 110 ? 9.370 3.410 -42.650 1.00 85.06 110 GLN A CA 1
ATOM 833 C C . GLN A 1 110 ? 9.364 3.903 -41.201 1.00 85.06 110 GLN A C 1
ATOM 835 O O . GLN A 1 110 ? 8.329 3.865 -40.538 1.00 85.06 110 GLN A O 1
ATOM 840 N N . ARG A 1 111 ? 10.508 4.374 -40.688 1.00 83.19 111 ARG A N 1
ATOM 841 C CA . ARG A 1 111 ? 10.609 4.914 -39.325 1.00 83.19 111 ARG A CA 1
ATOM 842 C C . ARG A 1 111 ? 10.004 6.302 -39.192 1.00 83.19 111 ARG A C 1
ATOM 844 O O . ARG A 1 111 ? 9.403 6.580 -38.162 1.00 83.19 111 ARG A O 1
ATOM 851 N N . LEU A 1 112 ? 10.130 7.148 -40.213 1.00 79.69 112 LEU A N 1
ATOM 852 C CA . LEU A 1 112 ? 9.543 8.486 -40.212 1.00 79.69 112 LEU A CA 1
ATOM 853 C C . LEU A 1 112 ? 8.023 8.421 -40.061 1.00 79.69 112 LEU A C 1
ATOM 855 O O . LEU A 1 112 ? 7.487 9.198 -39.285 1.00 79.69 112 LEU A O 1
ATOM 859 N N . GLY A 1 113 ? 7.344 7.472 -40.710 1.00 76.25 113 GLY A N 1
ATOM 860 C CA . GLY A 1 113 ? 5.889 7.314 -40.589 1.00 76.25 113 GLY A CA 1
ATOM 861 C C . GLY A 1 113 ? 5.408 6.603 -39.316 1.00 76.25 113 GLY A C 1
ATOM 862 O O . GLY A 1 113 ? 4.211 6.604 -39.033 1.00 76.25 113 GLY A O 1
ATOM 863 N N . ARG A 1 114 ? 6.299 5.980 -38.533 1.00 81.06 114 ARG A N 1
ATOM 864 C CA . ARG A 1 114 ? 5.905 5.215 -37.343 1.00 81.06 114 ARG A CA 1
ATOM 865 C C . ARG A 1 114 ? 5.776 6.116 -36.123 1.00 81.06 114 ARG A C 1
ATOM 867 O O . ARG A 1 114 ? 6.680 6.871 -35.781 1.00 81.06 114 ARG A O 1
ATOM 874 N N . GLN A 1 115 ? 4.658 5.967 -35.425 1.00 80.88 115 GLN A N 1
ATOM 875 C CA . GLN A 1 115 ? 4.478 6.516 -34.090 1.00 80.88 115 GLN A CA 1
ATOM 876 C C . GLN A 1 115 ? 5.472 5.846 -33.133 1.00 80.88 115 GLN A C 1
ATOM 878 O O . GLN A 1 115 ? 5.551 4.617 -33.077 1.00 80.88 115 GLN A O 1
ATOM 883 N N . THR A 1 116 ? 6.243 6.642 -32.395 1.00 78.94 116 THR A N 1
ATOM 884 C CA . THR A 1 116 ? 7.169 6.127 -31.382 1.00 78.94 116 THR A CA 1
ATOM 885 C C . THR A 1 116 ? 6.587 6.353 -29.997 1.00 78.94 116 THR A C 1
ATOM 887 O O . THR A 1 116 ? 6.170 7.452 -29.635 1.00 78.94 116 THR A O 1
ATOM 890 N N . THR A 1 117 ? 6.536 5.286 -29.207 1.00 77.50 117 THR A N 1
ATOM 891 C CA . THR A 1 117 ? 6.070 5.327 -27.821 1.00 77.50 117 THR A CA 1
ATOM 892 C C . THR A 1 117 ? 7.272 5.233 -26.893 1.00 77.50 117 THR A C 1
ATOM 894 O O . THR A 1 117 ? 7.984 4.227 -26.907 1.00 77.50 117 THR A O 1
ATOM 897 N N . VAL A 1 118 ? 7.492 6.256 -26.073 1.00 78.50 118 VAL A N 1
ATOM 898 C CA . VAL A 1 118 ? 8.515 6.255 -25.024 1.00 78.50 118 VAL A CA 1
ATOM 899 C C . VAL A 1 118 ? 7.806 6.160 -23.680 1.00 78.50 118 VAL A C 1
ATOM 901 O O . VAL A 1 118 ? 7.146 7.102 -23.247 1.00 78.50 118 VAL A O 1
ATOM 904 N N . ALA A 1 119 ? 7.923 5.006 -23.025 1.00 71.06 119 ALA A N 1
ATOM 905 C CA . ALA A 1 119 ? 7.431 4.821 -21.666 1.00 71.06 119 ALA A CA 1
ATOM 906 C C . ALA A 1 119 ? 8.459 5.376 -20.669 1.00 71.06 119 ALA A C 1
ATOM 908 O O . ALA A 1 119 ? 9.586 4.886 -20.591 1.00 71.06 119 ALA A O 1
ATOM 909 N N . THR A 1 120 ? 8.070 6.390 -19.907 1.00 75.69 120 THR A N 1
ATOM 910 C CA . THR A 1 120 ? 8.827 6.935 -18.775 1.00 75.69 120 THR A CA 1
ATOM 911 C C . THR A 1 120 ? 8.161 6.509 -17.458 1.00 75.69 120 THR A C 1
ATOM 913 O O . THR A 1 120 ? 7.062 5.945 -17.473 1.00 75.69 120 THR A O 1
ATOM 916 N N . PRO A 1 121 ? 8.796 6.739 -16.291 1.00 65.25 121 PRO A N 1
ATOM 917 C CA . PRO A 1 121 ? 8.142 6.520 -15.000 1.00 65.25 121 PRO A CA 1
ATOM 918 C C . PRO A 1 121 ? 6.843 7.324 -14.831 1.00 65.25 121 PRO A C 1
ATOM 920 O O . PRO A 1 121 ? 5.913 6.843 -14.193 1.00 65.25 121 PRO A O 1
ATOM 923 N N . GLU A 1 122 ? 6.772 8.512 -15.433 1.00 68.94 122 GLU A N 1
ATOM 924 C CA . GLU A 1 122 ? 5.654 9.455 -15.297 1.00 68.94 122 GLU A CA 1
ATOM 925 C C . GLU A 1 122 ? 4.481 9.137 -16.238 1.00 68.94 122 GLU A C 1
ATOM 927 O O . GLU A 1 122 ? 3.325 9.418 -15.925 1.00 68.94 122 GLU A O 1
ATOM 932 N N . GLY A 1 123 ? 4.744 8.522 -17.392 1.00 73.62 123 GLY A N 1
ATOM 933 C CA . GLY A 1 123 ? 3.704 8.221 -18.368 1.00 73.62 123 GLY A CA 1
ATOM 934 C C . GLY A 1 123 ? 4.245 7.653 -19.669 1.00 73.62 123 GLY A C 1
ATOM 935 O O . GLY A 1 123 ? 5.408 7.276 -19.779 1.00 73.62 123 GLY A O 1
ATOM 936 N N . THR A 1 124 ? 3.381 7.559 -20.673 1.00 74.25 124 THR A N 1
ATOM 937 C CA . THR A 1 124 ? 3.785 7.168 -22.026 1.00 74.25 124 THR A CA 1
ATOM 938 C C . THR A 1 124 ? 3.705 8.388 -22.923 1.00 74.25 124 THR A C 1
ATOM 940 O O . THR A 1 124 ? 2.626 8.941 -23.128 1.00 74.25 124 THR A O 1
ATOM 943 N N . TYR A 1 125 ? 4.849 8.801 -23.461 1.00 78.12 125 TYR A N 1
ATOM 944 C CA . TYR A 1 125 ? 4.905 9.819 -24.499 1.00 78.12 125 TYR A CA 1
ATOM 945 C C . TYR A 1 125 ? 4.723 9.144 -25.841 1.00 78.12 125 TYR A C 1
ATOM 947 O O . TYR A 1 125 ? 5.495 8.256 -26.213 1.00 78.12 125 TYR A O 1
ATOM 955 N N . ILE A 1 126 ? 3.706 9.575 -26.567 1.00 80.06 126 ILE A N 1
ATOM 956 C CA . ILE A 1 126 ? 3.431 9.086 -27.900 1.00 80.06 126 ILE A CA 1
ATOM 957 C C . ILE A 1 126 ? 3.842 10.186 -28.872 1.00 80.06 126 ILE A C 1
ATOM 959 O O . ILE A 1 126 ? 3.165 11.202 -29.010 1.00 80.06 126 ILE A O 1
ATOM 963 N N . THR A 1 127 ? 4.987 10.004 -29.527 1.00 77.88 127 THR A N 1
ATOM 964 C CA . THR A 1 127 ? 5.438 10.920 -30.575 1.00 77.88 127 THR A CA 1
ATOM 965 C C . THR A 1 127 ? 4.817 10.455 -31.888 1.00 77.88 127 THR A C 1
ATOM 967 O O . THR A 1 127 ? 5.166 9.368 -32.364 1.00 77.88 127 THR A O 1
ATOM 970 N N . PRO A 1 128 ? 3.868 11.210 -32.471 1.00 75.00 128 PRO A N 1
ATOM 971 C CA . PRO A 1 128 ? 3.311 10.851 -33.766 1.00 75.00 128 PRO A CA 1
ATOM 972 C C . PRO A 1 128 ? 4.427 10.816 -34.815 1.00 75.00 128 PRO A C 1
ATOM 974 O O . PRO A 1 128 ? 5.351 11.634 -34.785 1.00 75.00 128 PRO A O 1
ATOM 977 N N . GLY A 1 129 ? 4.346 9.847 -35.730 1.00 75.19 129 GLY A N 1
ATOM 978 C CA . GLY A 1 129 ? 5.229 9.807 -36.890 1.00 75.19 129 GLY A CA 1
ATOM 979 C C . GLY A 1 129 ? 5.080 11.080 -37.728 1.00 75.19 129 GLY A C 1
ATOM 980 O O . GLY A 1 129 ? 4.069 11.781 -37.660 1.00 75.19 129 GLY A O 1
ATOM 981 N N . TYR A 1 130 ? 6.092 11.387 -38.529 1.00 69.12 130 TYR A N 1
ATOM 982 C CA . TYR A 1 130 ? 5.980 12.386 -39.577 1.00 69.12 130 TYR A CA 1
ATOM 983 C C . TYR A 1 130 ? 4.977 11.906 -40.617 1.00 69.12 130 TYR A C 1
ATOM 985 O O . TYR A 1 130 ? 5.228 10.953 -41.356 1.00 69.12 130 TYR A O 1
ATOM 993 N N . ASP A 1 131 ? 3.851 12.602 -40.690 1.00 63.72 131 ASP A N 1
ATOM 994 C CA . ASP A 1 131 ? 2.941 12.462 -41.809 1.00 63.72 131 ASP A CA 1
ATOM 995 C C . ASP A 1 131 ? 3.583 13.105 -43.047 1.00 63.72 131 ASP A C 1
ATOM 997 O O . ASP A 1 131 ? 3.752 14.323 -43.131 1.00 63.72 131 ASP A O 1
ATOM 1001 N N . THR A 1 132 ? 4.004 12.262 -43.987 1.00 66.25 132 THR A N 1
ATOM 1002 C CA . THR A 1 132 ? 4.594 12.690 -45.262 1.00 66.25 132 THR A CA 1
ATOM 1003 C C . THR A 1 132 ? 3.539 12.909 -46.347 1.00 66.25 132 THR A C 1
ATOM 1005 O O . THR A 1 132 ? 3.879 13.373 -47.434 1.00 66.25 132 THR A O 1
ATOM 1008 N N . SER A 1 133 ? 2.262 12.611 -46.070 1.00 65.19 133 SER A N 1
ATOM 1009 C CA . SER A 1 133 ? 1.181 12.664 -47.061 1.00 65.19 133 SER A CA 1
ATOM 1010 C C . SER A 1 133 ? 0.697 14.084 -47.379 1.00 65.19 133 SER A C 1
ATOM 1012 O O . SER A 1 133 ? 0.077 14.301 -48.419 1.00 65.19 133 SER A O 1
ATOM 1014 N N . PHE A 1 134 ? 1.034 15.074 -46.545 1.00 55.53 134 PHE A N 1
ATOM 1015 C CA . PHE A 1 134 ? 0.668 16.474 -46.751 1.00 55.53 134 PHE A CA 1
ATOM 1016 C C . PHE A 1 134 ? 1.929 17.349 -46.813 1.00 55.53 134 PHE A C 1
ATOM 1018 O O . PHE A 1 134 ? 2.645 17.481 -45.823 1.00 55.53 134 PHE A O 1
ATOM 1025 N N . MET A 1 135 ? 2.194 18.000 -47.956 1.00 53.19 135 MET A N 1
ATOM 1026 C CA . MET A 1 135 ? 3.369 18.872 -48.208 1.00 53.19 135 MET A CA 1
ATOM 1027 C C . MET A 1 135 ? 3.465 20.139 -47.314 1.00 53.19 135 MET A C 1
ATOM 1029 O O . MET A 1 135 ? 4.233 21.054 -47.596 1.00 53.19 135 MET A O 1
ATOM 1033 N N . GLY A 1 136 ? 2.724 20.200 -46.208 1.00 58.25 136 GLY A N 1
ATOM 1034 C CA . GLY A 1 136 ? 2.824 21.219 -45.164 1.00 58.25 136 GLY A CA 1
ATOM 1035 C C . GLY A 1 136 ? 2.943 20.554 -43.797 1.00 58.25 136 GLY A C 1
ATOM 1036 O O . GLY A 1 136 ? 2.005 20.610 -43.005 1.00 58.25 136 GLY A O 1
ATOM 1037 N N . GLY A 1 137 ? 4.066 19.873 -43.551 1.00 51.97 137 GLY A N 1
ATOM 1038 C CA . GLY A 1 137 ? 4.282 19.018 -42.382 1.00 51.97 137 GLY A CA 1
ATOM 1039 C C . GLY A 1 137 ? 4.057 19.738 -41.051 1.00 51.97 137 GLY A C 1
ATOM 1040 O O . GLY A 1 137 ? 4.922 20.466 -40.562 1.00 51.97 137 GLY A O 1
ATOM 1041 N N . ARG A 1 138 ? 2.902 19.500 -40.426 1.00 54.19 138 ARG A N 1
ATOM 1042 C CA . ARG A 1 138 ? 2.667 19.842 -39.022 1.00 54.19 138 ARG A CA 1
ATOM 1043 C C . ARG A 1 138 ? 3.160 18.681 -38.169 1.00 54.19 138 ARG A C 1
ATOM 1045 O O . ARG A 1 138 ? 2.617 17.584 -38.250 1.00 54.19 138 ARG A O 1
ATOM 1052 N N . ARG A 1 139 ? 4.172 18.914 -37.328 1.00 58.91 139 ARG A N 1
ATOM 1053 C CA . ARG A 1 139 ? 4.460 17.991 -36.221 1.00 58.91 139 ARG A CA 1
ATOM 1054 C C . ARG A 1 139 ? 3.250 18.010 -35.289 1.00 58.91 139 ARG A C 1
ATOM 1056 O O . ARG A 1 139 ? 2.918 19.070 -34.761 1.00 58.91 139 ARG A O 1
ATOM 1063 N N . GLY A 1 140 ? 2.598 16.865 -35.105 1.00 66.69 140 GLY A N 1
ATOM 1064 C CA . GLY A 1 140 ? 1.619 16.714 -34.034 1.00 66.69 140 GLY A CA 1
ATOM 1065 C C . GLY A 1 140 ? 2.292 16.999 -32.693 1.00 66.69 140 GLY A C 1
ATOM 1066 O O . GLY A 1 140 ? 3.449 16.621 -32.484 1.00 66.69 140 GLY A O 1
ATOM 1067 N N . THR A 1 141 ? 1.602 17.705 -31.801 1.00 72.19 141 THR A N 1
ATOM 1068 C CA . THR A 1 141 ? 2.035 17.800 -30.406 1.00 72.19 141 THR A CA 1
ATOM 1069 C C . THR A 1 141 ? 2.098 16.384 -29.832 1.00 72.19 141 THR A C 1
ATOM 1071 O O . THR A 1 141 ? 1.167 15.615 -30.066 1.00 72.19 141 THR A O 1
ATOM 1074 N N . PRO A 1 142 ? 3.186 16.000 -29.147 1.00 72.12 142 PRO A N 1
ATOM 1075 C CA . PRO A 1 142 ? 3.268 14.687 -28.527 1.00 72.12 142 PRO A CA 1
ATOM 1076 C C . PRO A 1 142 ? 2.147 14.543 -27.497 1.00 72.12 142 PRO A C 1
ATOM 1078 O O . PRO A 1 142 ? 2.001 15.392 -26.616 1.00 72.12 142 PRO A O 1
ATOM 1081 N N . ASP A 1 143 ? 1.372 13.469 -27.615 1.00 80.38 143 ASP A N 1
ATOM 1082 C CA . ASP A 1 143 ? 0.327 13.156 -26.649 1.00 80.38 143 ASP A CA 1
ATOM 1083 C C . ASP A 1 143 ? 0.966 12.485 -25.433 1.00 80.38 143 ASP A C 1
ATOM 1085 O O . ASP A 1 143 ? 1.701 11.495 -25.546 1.00 80.38 143 ASP A O 1
ATOM 1089 N N . PHE A 1 144 ? 0.694 13.043 -24.254 1.00 79.94 144 PHE A N 1
ATOM 1090 C CA . PHE A 1 144 ? 1.067 12.442 -22.983 1.00 79.94 144 PHE A CA 1
ATOM 1091 C C . PHE A 1 144 ? -0.111 11.640 -22.448 1.00 79.94 144 PHE A C 1
ATOM 1093 O O . PHE A 1 144 ? -1.143 12.200 -22.072 1.00 79.94 144 PHE A O 1
ATOM 1100 N N . VAL A 1 145 ? 0.057 10.322 -22.389 1.00 81.38 145 VAL A N 1
ATOM 1101 C CA . VAL A 1 145 ? -0.907 9.439 -21.738 1.00 81.38 145 VAL A CA 1
ATOM 1102 C C . VAL A 1 145 ? -0.350 9.089 -20.356 1.00 81.38 145 VAL A C 1
ATOM 1104 O O . VAL A 1 145 ? 0.639 8.348 -20.281 1.00 81.38 145 VAL A O 1
ATOM 1107 N N . PRO A 1 146 ? -0.932 9.608 -19.255 1.00 77.44 146 PRO A N 1
ATOM 1108 C CA . PRO A 1 146 ? -0.484 9.251 -17.916 1.00 77.44 146 PRO A CA 1
ATOM 1109 C C . PRO A 1 146 ? -0.633 7.744 -17.716 1.00 77.44 146 PRO A C 1
ATOM 1111 O O . PRO A 1 146 ? -1.630 7.134 -18.119 1.00 77.44 146 PRO A O 1
ATOM 1114 N N . LYS A 1 147 ? 0.381 7.121 -17.113 1.00 75.56 147 LYS A N 1
ATOM 1115 C CA . LYS A 1 147 ? 0.346 5.683 -16.852 1.00 75.56 147 LYS A CA 1
ATOM 1116 C C . LYS A 1 147 ? -0.776 5.399 -15.844 1.00 75.56 147 LYS A C 1
ATOM 1118 O O . LYS A 1 147 ? -0.870 6.109 -14.842 1.00 75.56 147 LYS A O 1
ATOM 1123 N N . PRO A 1 148 ? -1.627 4.379 -16.062 1.00 77.56 148 PRO A N 1
ATOM 1124 C CA . PRO A 1 148 ? -2.567 3.972 -15.028 1.00 77.56 148 PRO A CA 1
ATOM 1125 C C . PRO A 1 148 ? -1.784 3.565 -13.771 1.00 77.56 148 PRO A C 1
ATOM 1127 O O . PRO A 1 148 ? -0.723 2.943 -13.907 1.00 77.56 148 PRO A O 1
ATOM 1130 N N . PRO A 1 149 ? -2.290 3.872 -12.564 1.00 75.06 149 PRO A N 1
ATOM 1131 C CA . PRO A 1 149 ? -1.566 3.575 -11.343 1.00 75.06 149 PRO A CA 1
ATOM 1132 C C . PRO A 1 149 ? -1.266 2.081 -11.253 1.00 75.06 149 PRO A C 1
ATOM 1134 O O . PRO A 1 149 ? -2.121 1.235 -11.554 1.00 75.06 149 PRO A O 1
ATOM 1137 N N . THR A 1 150 ? -0.037 1.759 -10.862 1.00 81.06 150 THR A N 1
ATOM 1138 C CA . THR A 1 150 ? 0.400 0.376 -10.664 1.00 81.06 150 THR A CA 1
ATOM 1139 C C . THR A 1 150 ? -0.439 -0.299 -9.575 1.00 81.06 150 THR A C 1
ATOM 1141 O O . THR A 1 150 ? -1.078 0.361 -8.757 1.00 81.06 150 THR A O 1
ATOM 1144 N N . GLU A 1 151 ? -0.466 -1.632 -9.527 1.00 75.69 151 GLU A N 1
ATOM 1145 C CA . GLU A 1 151 ? -1.221 -2.347 -8.486 1.00 75.69 151 GLU A CA 1
ATOM 1146 C C . GLU A 1 151 ? -0.740 -1.980 -7.069 1.00 75.69 151 GLU A C 1
ATOM 1148 O O . GLU A 1 151 ? -1.552 -1.801 -6.162 1.00 75.69 151 GLU A O 1
ATOM 1153 N N . GLY A 1 152 ? 0.572 -1.779 -6.899 1.00 78.06 152 GLY A N 1
ATOM 1154 C CA . GLY A 1 152 ? 1.156 -1.300 -5.645 1.00 78.06 152 GLY A CA 1
ATOM 1155 C C . GLY A 1 152 ? 0.695 0.112 -5.280 1.00 78.06 152 GLY A C 1
ATOM 1156 O O . GLY A 1 152 ? 0.387 0.378 -4.118 1.00 78.06 152 GLY A O 1
ATOM 1157 N N . GLU A 1 153 ? 0.577 0.998 -6.270 1.00 78.50 153 GLU A N 1
ATOM 1158 C CA . GLU A 1 153 ? 0.009 2.331 -6.078 1.00 78.50 153 GLU A CA 1
ATOM 1159 C C . GLU A 1 153 ? -1.468 2.236 -5.687 1.00 78.50 153 GLU A C 1
ATOM 1161 O O . GLU A 1 153 ? -1.840 2.706 -4.617 1.00 78.50 153 GLU A O 1
ATOM 1166 N N . LYS A 1 154 ? -2.305 1.530 -6.451 1.00 82.31 154 LYS A N 1
ATOM 1167 C CA . LYS A 1 154 ? -3.725 1.349 -6.101 1.00 82.31 154 LYS A CA 1
ATOM 1168 C C . LYS A 1 154 ? -3.906 0.802 -4.686 1.00 82.31 154 LYS A C 1
ATOM 1170 O O . LYS A 1 154 ? -4.732 1.313 -3.933 1.00 82.31 154 LYS A O 1
ATOM 1175 N N . ARG A 1 155 ? -3.100 -0.195 -4.302 1.00 80.62 155 ARG A N 1
ATOM 1176 C CA . ARG A 1 155 ? -3.121 -0.755 -2.947 1.00 80.62 155 ARG A CA 1
ATOM 1177 C C . ARG A 1 155 ? -2.781 0.307 -1.908 1.00 80.62 155 ARG A C 1
ATOM 1179 O O . ARG A 1 155 ? -3.512 0.423 -0.939 1.00 80.62 155 ARG A O 1
ATOM 1186 N N . GLY A 1 156 ? -1.721 1.088 -2.091 1.00 85.25 156 GLY A N 1
ATOM 1187 C CA . GLY A 1 156 ? -1.357 2.094 -1.095 1.00 85.25 156 GLY A CA 1
ATOM 1188 C C . GLY A 1 156 ? -2.326 3.281 -1.009 1.00 85.25 156 GLY A C 1
ATOM 1189 O O . GLY A 1 156 ? -2.577 3.741 0.099 1.00 85.25 156 GLY A O 1
ATOM 1190 N N . GLN A 1 157 ? -2.945 3.703 -2.121 1.00 85.75 157 GLN A N 1
ATOM 1191 C CA . GLN A 1 157 ? -4.050 4.677 -2.110 1.00 85.75 157 GLN A CA 1
ATOM 1192 C C . GLN A 1 157 ? -5.246 4.143 -1.318 1.00 85.75 157 GLN A C 1
ATOM 1194 O O . GLN A 1 157 ? -5.822 4.854 -0.496 1.00 85.75 157 GLN A O 1
ATOM 1199 N N . TYR A 1 158 ? -5.595 2.870 -1.527 1.00 86.88 158 TYR A N 1
ATOM 1200 C CA . TYR A 1 158 ? -6.627 2.210 -0.736 1.00 86.88 158 TYR A CA 1
ATOM 1201 C C . TYR A 1 158 ? -6.246 2.183 0.749 1.00 86.88 158 TYR A C 1
ATOM 1203 O O . TYR A 1 158 ? -7.039 2.596 1.588 1.00 86.88 158 TYR A O 1
ATOM 1211 N N . THR A 1 159 ? -5.015 1.792 1.083 1.00 89.56 159 THR A N 1
ATOM 1212 C CA . THR A 1 159 ? -4.535 1.715 2.468 1.00 89.56 159 THR A CA 1
ATOM 1213 C C . THR A 1 159 ? -4.595 3.061 3.200 1.00 89.56 159 THR A C 1
ATOM 1215 O O . THR A 1 159 ? -5.092 3.113 4.324 1.00 89.56 159 THR A O 1
ATOM 1218 N N . THR A 1 160 ? -4.130 4.155 2.586 1.00 90.94 160 THR A N 1
ATOM 1219 C CA . THR A 1 160 ? -4.172 5.488 3.216 1.00 90.94 160 THR A CA 1
ATOM 1220 C C . THR A 1 160 ? -5.600 6.014 3.338 1.00 90.94 160 THR A C 1
ATOM 1222 O O . THR A 1 160 ? -5.963 6.569 4.375 1.00 90.94 160 THR A O 1
ATOM 1225 N N . SER A 1 161 ? -6.446 5.771 2.330 1.00 89.88 161 SER A N 1
ATOM 1226 C CA . SER A 1 161 ? -7.871 6.117 2.397 1.00 89.88 161 SER A CA 1
ATOM 1227 C C . SER A 1 161 ? -8.605 5.355 3.512 1.00 89.88 161 SER A C 1
ATOM 1229 O O . SER A 1 161 ? -9.352 5.972 4.273 1.00 89.88 161 SER A O 1
ATOM 1231 N N . ASN A 1 162 ? -8.316 4.058 3.685 1.00 91.25 162 ASN A N 1
ATOM 1232 C CA . ASN A 1 162 ? -8.879 3.229 4.751 1.00 91.25 162 ASN A CA 1
ATOM 1233 C C . ASN A 1 162 ? -8.434 3.717 6.135 1.00 91.25 162 ASN A C 1
ATOM 1235 O O . ASN A 1 162 ? -9.262 3.850 7.029 1.00 91.25 162 ASN A O 1
ATOM 1239 N N . LEU A 1 163 ? -7.151 4.064 6.316 1.00 91.69 163 LEU A N 1
ATOM 1240 C CA . LEU A 1 163 ? -6.662 4.647 7.575 1.00 91.69 163 LEU A CA 1
ATOM 1241 C C . LEU A 1 163 ? -7.434 5.909 7.961 1.00 91.69 163 LEU A C 1
ATOM 1243 O O . LEU A 1 163 ? -7.840 6.052 9.113 1.00 91.69 163 LEU A O 1
ATOM 1247 N N . ARG A 1 164 ? -7.669 6.806 7.001 1.00 92.44 164 ARG A N 1
ATOM 1248 C CA . ARG A 1 164 ? -8.425 8.036 7.247 1.00 92.44 164 ARG A CA 1
ATOM 1249 C C . ARG A 1 164 ? -9.878 7.740 7.609 1.00 92.44 164 ARG A C 1
ATOM 1251 O O . ARG A 1 164 ? -10.400 8.315 8.560 1.00 92.44 164 ARG A O 1
ATOM 1258 N N . GLN A 1 165 ? -10.517 6.819 6.887 1.00 91.31 165 GLN A N 1
ATOM 1259 C CA . GLN A 1 165 ? -11.889 6.403 7.169 1.00 91.31 165 GLN A CA 1
ATOM 1260 C C . GLN A 1 165 ? -12.015 5.784 8.566 1.00 91.31 165 GLN A C 1
ATOM 1262 O O . GLN A 1 165 ? -12.895 6.177 9.328 1.00 91.31 165 GLN A O 1
ATOM 1267 N N . LEU A 1 166 ? -11.116 4.862 8.918 1.00 90.44 166 LEU A N 1
ATOM 1268 C CA . LEU A 1 166 ? -11.088 4.209 10.225 1.00 90.44 166 LEU A CA 1
ATOM 1269 C C . LEU A 1 166 ? -10.818 5.205 11.357 1.00 90.44 166 LEU A C 1
ATOM 1271 O O . LEU A 1 166 ? -11.455 5.106 12.402 1.00 90.44 166 LEU A O 1
ATOM 1275 N N . ASN A 1 167 ? -9.929 6.185 11.152 1.00 91.50 167 ASN A N 1
ATOM 1276 C CA . ASN A 1 167 ? -9.679 7.230 12.145 1.00 91.50 167 ASN A CA 1
ATOM 1277 C C . ASN A 1 167 ? -10.922 8.094 12.382 1.00 91.50 167 ASN A C 1
ATOM 1279 O O . ASN A 1 167 ? -11.320 8.267 13.529 1.00 91.50 167 ASN A O 1
ATOM 1283 N N . ASN A 1 168 ? -11.563 8.579 11.315 1.00 89.94 168 ASN A N 1
ATOM 1284 C CA . ASN A 1 168 ? -12.772 9.402 11.427 1.00 89.94 168 ASN A CA 1
ATOM 1285 C C . ASN A 1 168 ? -13.930 8.627 12.071 1.00 89.94 168 ASN A C 1
ATOM 1287 O O . ASN A 1 168 ? -14.709 9.180 12.835 1.00 89.94 168 ASN A O 1
ATOM 1291 N N . ALA A 1 169 ? -14.029 7.327 11.791 1.00 85.19 169 ALA A N 1
ATOM 1292 C CA . ALA A 1 169 ? -15.072 6.468 12.337 1.00 85.19 169 ALA A CA 1
ATOM 1293 C C . ALA A 1 169 ? -14.853 6.074 13.809 1.00 85.19 169 ALA A C 1
ATOM 1295 O O . ALA A 1 169 ? -15.724 5.423 14.389 1.00 85.19 169 ALA A O 1
ATOM 1296 N N . ALA A 1 170 ? -13.697 6.389 14.395 1.00 80.31 170 ALA A N 1
ATOM 1297 C CA . ALA A 1 170 ? -13.367 6.026 15.770 1.00 80.31 170 ALA A CA 1
ATOM 1298 C C . ALA A 1 170 ? -12.900 7.219 16.626 1.00 80.31 170 ALA A C 1
ATOM 1300 O O . ALA A 1 170 ? -12.745 7.072 17.834 1.00 80.31 170 ALA A O 1
ATOM 1301 N N . SER A 1 171 ? -12.738 8.417 16.052 1.00 70.94 171 SER A N 1
ATOM 1302 C CA . S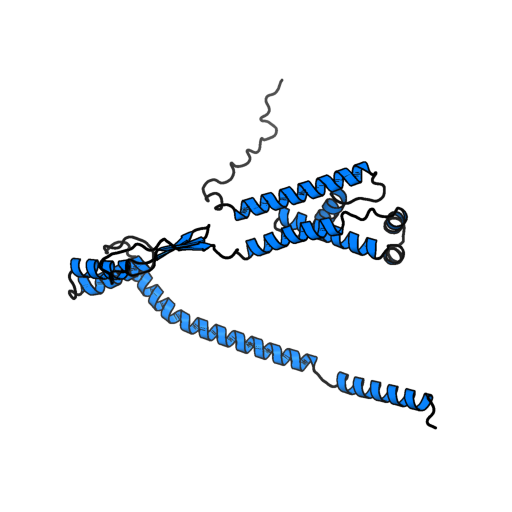ER A 1 171 ? -12.341 9.634 16.776 1.00 70.94 171 SER A CA 1
ATOM 1303 C C . SER A 1 171 ? -13.375 10.145 17.783 1.00 70.94 171 SER A C 1
ATOM 1305 O O . SER A 1 171 ? -13.026 10.960 18.631 1.00 70.94 171 SER A O 1
ATOM 1307 N N . GLU A 1 172 ? -14.624 9.688 17.701 1.00 69.94 172 GLU A N 1
ATOM 1308 C CA . GLU A 1 172 ? -15.741 10.260 18.464 1.00 69.94 172 GLU A CA 1
ATOM 1309 C C . GLU A 1 172 ? -16.047 9.530 19.776 1.00 69.94 172 GLU A C 1
ATOM 1311 O O . GLU A 1 172 ? -16.768 10.064 20.616 1.00 69.94 172 GLU A O 1
ATOM 1316 N N . MET A 1 173 ? -15.488 8.338 19.995 1.00 70.75 173 MET A N 1
ATOM 1317 C CA . MET A 1 173 ? -15.908 7.493 21.107 1.00 70.75 173 MET A CA 1
ATOM 1318 C C . MET A 1 173 ? -14.816 7.392 22.180 1.00 70.75 173 MET A C 1
ATOM 1320 O O . MET A 1 173 ? -13.749 6.811 21.985 1.00 70.75 173 MET A O 1
ATOM 1324 N N . VAL A 1 174 ? -15.093 7.985 23.342 1.00 75.69 174 VAL A N 1
ATOM 1325 C CA . VAL A 1 174 ? -14.320 7.764 24.569 1.00 75.69 174 VAL A CA 1
ATOM 1326 C C . VAL A 1 174 ? -14.961 6.575 25.288 1.00 75.69 174 VAL A C 1
ATOM 1328 O O . VAL A 1 174 ? -16.168 6.624 25.529 1.00 75.69 174 VAL A O 1
ATOM 1331 N N . PRO A 1 175 ? -14.204 5.514 25.630 1.00 76.81 175 PRO A N 1
ATOM 1332 C CA . PRO A 1 175 ? -14.744 4.394 26.392 1.00 76.81 175 PRO A CA 1
ATOM 1333 C C . PRO A 1 175 ? -15.456 4.893 27.648 1.00 76.81 175 PRO A C 1
ATOM 1335 O O . PRO A 1 175 ? -14.876 5.661 28.421 1.00 76.81 175 PRO A O 1
ATOM 1338 N N . SER A 1 176 ? -16.691 4.445 27.884 1.00 80.56 176 SER A N 1
ATOM 1339 C CA . SER A 1 176 ? -17.317 4.674 29.183 1.00 80.56 176 SER A CA 1
ATOM 1340 C C . SER A 1 176 ? -16.479 3.996 30.269 1.00 80.56 176 SER A C 1
ATOM 1342 O O . SER A 1 176 ? -15.916 2.919 30.056 1.00 80.56 176 SER A O 1
ATOM 1344 N N . ILE A 1 177 ? -16.446 4.580 31.470 1.00 79.50 177 ILE A N 1
ATOM 1345 C CA . ILE A 1 177 ? -15.819 3.958 32.649 1.00 79.50 177 ILE A CA 1
ATOM 1346 C C . ILE A 1 177 ? -16.408 2.557 32.892 1.00 79.50 177 ILE A C 1
ATOM 1348 O O . ILE A 1 177 ? -15.695 1.652 33.320 1.00 79.50 177 ILE A O 1
ATOM 1352 N N . THR A 1 178 ? -17.691 2.353 32.575 1.00 81.69 178 THR A N 1
ATOM 1353 C CA . THR A 1 178 ? -18.358 1.050 32.698 1.00 81.69 178 THR A CA 1
ATOM 1354 C C . THR A 1 178 ? -17.837 0.024 31.693 1.00 81.69 178 THR A C 1
ATOM 1356 O O . THR A 1 178 ? -17.570 -1.107 32.089 1.00 81.69 178 THR A O 1
ATOM 1359 N N . ASP A 1 179 ? -17.635 0.414 30.429 1.00 81.50 179 ASP A N 1
ATOM 1360 C CA . ASP A 1 179 ? -17.083 -0.471 29.390 1.00 81.50 179 ASP A CA 1
ATOM 1361 C C . ASP A 1 179 ? -15.626 -0.832 29.710 1.00 81.50 179 ASP A C 1
ATOM 1363 O O . ASP A 1 179 ? -15.215 -1.986 29.622 1.00 81.50 179 ASP A O 1
ATOM 1367 N N . ALA A 1 180 ? -14.857 0.156 30.170 1.00 76.25 180 ALA A N 1
ATOM 1368 C CA . ALA A 1 180 ? -13.482 -0.013 30.616 1.00 76.25 180 ALA A CA 1
ATOM 1369 C C . ALA A 1 180 ? -13.355 -0.992 31.798 1.00 76.25 180 ALA A C 1
ATOM 1371 O O . ALA A 1 180 ? -12.510 -1.890 31.787 1.00 76.25 180 ALA A O 1
ATOM 1372 N N . ALA A 1 181 ? -14.207 -0.840 32.817 1.00 81.12 181 ALA A N 1
ATOM 1373 C CA . ALA A 1 181 ? -14.226 -1.739 33.966 1.00 81.12 181 ALA A CA 1
ATOM 1374 C C . ALA A 1 181 ? -14.679 -3.154 33.571 1.00 81.12 181 ALA A C 1
ATOM 1376 O O . ALA A 1 181 ? -14.127 -4.139 34.065 1.00 81.12 181 ALA A O 1
ATOM 1377 N N . ALA A 1 182 ? -15.642 -3.267 32.656 1.00 83.62 182 ALA A N 1
ATOM 1378 C CA . ALA A 1 182 ? -16.071 -4.547 32.115 1.00 83.62 182 ALA A CA 1
ATOM 1379 C C . ALA A 1 182 ? -14.928 -5.279 31.394 1.00 83.62 182 ALA A C 1
ATOM 1381 O O . ALA A 1 182 ? -14.684 -6.449 31.675 1.00 83.62 182 ALA A O 1
ATOM 1382 N N . GLU A 1 183 ? -14.178 -4.599 30.527 1.00 81.62 183 GLU A N 1
ATOM 1383 C CA . GLU A 1 183 ? -13.054 -5.192 29.787 1.00 81.62 183 GLU A CA 1
ATOM 1384 C C . GLU A 1 183 ? -11.948 -5.713 30.727 1.00 81.62 183 GLU A C 1
ATOM 1386 O O . GLU A 1 183 ? -11.357 -6.770 30.484 1.00 81.62 183 GLU A O 1
ATOM 1391 N N . GLN A 1 184 ? -11.669 -4.985 31.814 1.00 83.56 184 GLN A N 1
ATOM 1392 C CA . GLN A 1 184 ? -10.570 -5.299 32.729 1.00 83.56 184 GLN A CA 1
ATOM 1393 C C . GLN A 1 184 ? -10.936 -6.342 33.793 1.00 83.56 184 GLN A C 1
ATOM 1395 O O . GLN A 1 184 ? -10.112 -7.201 34.110 1.00 83.56 184 GLN A O 1
ATOM 1400 N N . TYR A 1 185 ? -12.142 -6.265 34.360 1.00 87.56 185 TYR A N 1
ATOM 1401 C CA . TYR A 1 185 ? -12.521 -7.051 35.539 1.00 87.56 185 TYR A CA 1
ATOM 1402 C C . TYR A 1 185 ? -13.552 -8.140 35.253 1.00 87.56 185 TYR A C 1
ATOM 1404 O O . TYR A 1 185 ? -13.687 -9.060 36.064 1.00 87.56 185 TYR A O 1
ATOM 1412 N N . ALA A 1 186 ? -14.288 -8.074 34.137 1.00 84.38 186 ALA A N 1
ATOM 1413 C CA . ALA A 1 186 ? -15.238 -9.132 33.835 1.00 84.38 186 ALA A CA 1
ATOM 1414 C C . ALA A 1 186 ? -14.485 -10.425 33.474 1.00 84.38 186 ALA A C 1
ATOM 1416 O O . ALA A 1 186 ? -13.522 -10.396 32.698 1.00 84.38 186 ALA A O 1
ATOM 1417 N N . PRO A 1 187 ? -14.933 -11.581 33.992 1.00 86.75 187 PRO A N 1
ATOM 1418 C CA . PRO A 1 187 ? -14.492 -12.875 33.497 1.00 86.75 187 PRO A CA 1
ATOM 1419 C C . PRO A 1 187 ? -14.639 -12.953 31.974 1.00 86.75 187 PRO A C 1
ATOM 1421 O O . PRO A 1 187 ? -15.597 -12.414 31.422 1.00 86.75 187 PRO A O 1
ATOM 1424 N N . GLU A 1 188 ? -13.739 -13.667 31.294 1.00 83.81 188 GLU A N 1
ATOM 1425 C CA . GLU A 1 188 ? -13.694 -13.706 29.821 1.00 83.81 188 GLU A CA 1
ATOM 1426 C C . GLU A 1 188 ? -15.040 -14.093 29.183 1.00 83.81 188 GLU A C 1
ATOM 1428 O O . GLU A 1 188 ? -15.437 -13.536 28.163 1.00 83.81 188 GLU A O 1
ATOM 1433 N N . PHE A 1 189 ? -15.800 -14.981 29.835 1.00 85.88 189 PHE A N 1
ATOM 1434 C CA . PHE A 1 189 ? -17.125 -15.405 29.376 1.00 85.88 189 PHE A CA 1
ATOM 1435 C C . PHE A 1 189 ? -18.213 -14.316 29.480 1.00 85.88 189 PHE A C 1
ATOM 1437 O O . PHE A 1 189 ? -19.260 -14.447 28.850 1.00 85.88 189 PHE A O 1
ATOM 1444 N N . LEU A 1 190 ? -17.981 -13.242 30.245 1.00 81.25 190 LEU A N 1
ATOM 1445 C CA . LEU A 1 190 ? -18.905 -12.115 30.429 1.00 81.25 190 LEU A CA 1
ATOM 1446 C C . LEU A 1 190 ? -18.453 -10.823 29.742 1.00 81.25 190 LEU A C 1
ATOM 1448 O O . LEU A 1 190 ? -19.277 -9.923 29.580 1.00 81.25 190 LEU A O 1
ATOM 1452 N N . LYS A 1 191 ? -17.194 -10.710 29.296 1.00 79.06 191 LYS A N 1
ATOM 1453 C CA . LYS A 1 191 ? -16.695 -9.496 28.619 1.00 79.06 191 LYS A CA 1
ATOM 1454 C C . LYS A 1 191 ? -17.562 -9.083 27.431 1.00 79.06 191 LYS A C 1
ATOM 1456 O O . LYS A 1 191 ? -17.868 -7.907 27.262 1.00 79.06 191 LYS A O 1
ATOM 1461 N N . GLY A 1 192 ? -18.040 -10.053 26.652 1.00 73.12 192 GLY A N 1
ATOM 1462 C CA . GLY A 1 192 ? -18.940 -9.793 25.525 1.00 73.12 192 GLY A CA 1
ATOM 1463 C C . GLY A 1 192 ? -20.346 -9.319 25.918 1.00 73.12 192 GLY A C 1
ATOM 1464 O O . GLY A 1 192 ? -21.013 -8.703 25.092 1.00 73.12 192 GLY A O 1
ATOM 1465 N N . TYR A 1 193 ? -20.795 -9.589 27.147 1.00 74.50 193 TYR A N 1
ATOM 1466 C CA . TYR A 1 193 ? -22.114 -9.184 27.650 1.00 74.50 193 TYR A CA 1
ATOM 1467 C C . TYR A 1 193 ? -22.117 -7.781 28.256 1.00 74.50 193 TYR A C 1
ATOM 1469 O O . TYR A 1 193 ? -23.130 -7.093 28.187 1.00 74.50 193 TYR A O 1
ATOM 1477 N N . PHE A 1 194 ? -21.002 -7.364 28.859 1.00 76.75 194 PHE A N 1
ATOM 1478 C CA . PHE A 1 194 ? -20.904 -6.074 29.545 1.00 76.75 194 PHE A CA 1
ATOM 1479 C C . PHE A 1 194 ? -20.336 -4.945 28.685 1.00 76.75 194 PHE A C 1
ATOM 1481 O O . PHE A 1 194 ? -20.383 -3.793 29.103 1.00 76.75 194 PHE A O 1
ATOM 1488 N N . THR A 1 195 ? -19.817 -5.262 27.500 1.00 83.56 195 THR A N 1
ATOM 1489 C CA . THR A 1 195 ? -19.359 -4.264 26.532 1.00 83.56 195 THR A CA 1
ATOM 1490 C C . THR A 1 195 ? -20.483 -3.915 25.567 1.00 83.56 195 THR A C 1
ATOM 1492 O O . THR A 1 195 ? -21.110 -4.802 24.979 1.00 83.56 195 THR A O 1
ATOM 1495 N N . SER A 1 196 ? -20.730 -2.618 25.382 1.00 86.31 196 SER A N 1
ATOM 1496 C CA . SER A 1 196 ? -21.671 -2.149 24.363 1.00 86.31 196 SER A CA 1
ATOM 1497 C C . SER A 1 196 ? -21.235 -2.586 22.952 1.00 86.31 196 SER A C 1
ATOM 1499 O O . SER A 1 196 ? -20.042 -2.704 22.652 1.00 86.31 196 SER A O 1
ATOM 1501 N N . ASP A 1 197 ? -22.192 -2.835 22.052 1.00 88.19 197 ASP A N 1
ATOM 1502 C CA . ASP A 1 197 ? -21.877 -3.201 20.660 1.00 88.19 197 ASP A CA 1
ATOM 1503 C C . ASP A 1 197 ? -21.124 -2.084 19.928 1.00 88.19 197 ASP A C 1
ATOM 1505 O O . ASP A 1 197 ? -20.273 -2.345 19.075 1.00 88.19 197 ASP A O 1
ATOM 1509 N N . GLU A 1 198 ? -21.381 -0.838 20.321 1.00 83.38 198 GLU A N 1
ATOM 1510 C CA . GLU A 1 198 ? -20.669 0.335 19.833 1.00 83.38 198 GLU A CA 1
ATOM 1511 C C . GLU A 1 198 ? -19.193 0.317 20.269 1.00 83.38 198 GLU A C 1
ATOM 1513 O O . GLU A 1 198 ? -18.308 0.484 19.426 1.00 83.38 198 GLU A O 1
ATOM 1518 N N . TYR A 1 199 ? -18.901 -0.025 21.533 1.00 84.50 199 TYR A N 1
ATOM 1519 C CA . TYR A 1 199 ? -17.526 -0.198 22.016 1.00 84.50 199 TYR A CA 1
ATOM 1520 C C . TYR A 1 199 ? -16.786 -1.308 21.257 1.00 84.50 199 TYR A C 1
ATOM 1522 O O . TYR A 1 199 ? -15.644 -1.118 20.832 1.00 84.50 199 TYR A O 1
ATOM 1530 N N . LYS A 1 200 ? -17.438 -2.453 21.009 1.00 88.06 200 LYS A N 1
ATOM 1531 C CA . LYS A 1 200 ? -16.849 -3.549 20.215 1.00 88.06 200 LYS A CA 1
ATOM 1532 C C . LYS A 1 200 ? -16.539 -3.104 18.788 1.00 88.06 200 LYS A C 1
ATOM 1534 O O . LYS A 1 200 ? -15.458 -3.395 18.272 1.00 88.06 200 LYS A O 1
ATOM 1539 N N . ALA A 1 201 ? -17.472 -2.399 18.147 1.00 89.50 201 ALA A N 1
ATOM 1540 C CA . ALA A 1 201 ? -17.289 -1.882 16.796 1.00 89.50 201 ALA A CA 1
ATOM 1541 C C . ALA A 1 201 ? -16.122 -0.886 16.731 1.00 89.50 201 ALA A C 1
ATOM 1543 O O . ALA A 1 201 ? -15.276 -0.995 15.840 1.00 89.50 201 ALA A O 1
ATOM 1544 N N . MET A 1 202 ? -16.024 0.029 17.699 1.00 88.44 202 MET A N 1
ATOM 1545 C CA . MET A 1 202 ? -14.902 0.960 17.815 1.00 88.44 202 MET A CA 1
ATOM 1546 C C . MET A 1 202 ? -13.577 0.220 18.031 1.00 88.44 202 MET A C 1
ATOM 1548 O O . MET A 1 202 ? -12.611 0.485 17.318 1.00 88.44 202 MET A O 1
ATOM 1552 N N . ASN A 1 203 ? -13.521 -0.732 18.965 1.00 90.56 203 ASN A N 1
ATOM 1553 C CA . ASN A 1 203 ? -12.296 -1.470 19.272 1.00 90.56 203 ASN A CA 1
ATOM 1554 C C . ASN A 1 203 ? -11.791 -2.265 18.053 1.00 90.56 203 ASN A C 1
ATOM 1556 O O . ASN A 1 203 ? -10.593 -2.306 17.766 1.00 90.56 203 ASN A O 1
ATOM 1560 N N . ASN A 1 204 ? -12.714 -2.832 17.270 1.00 92.75 204 ASN A N 1
ATOM 1561 C CA . ASN A 1 204 ? -12.387 -3.490 16.007 1.00 92.75 204 ASN A CA 1
ATOM 1562 C C . ASN A 1 204 ? -11.810 -2.507 14.975 1.00 92.75 204 ASN A C 1
ATOM 1564 O O . ASN A 1 204 ? -10.783 -2.812 14.370 1.00 92.75 204 ASN A O 1
ATOM 1568 N N . ARG A 1 205 ? -12.403 -1.312 14.821 1.00 93.56 205 ARG A N 1
ATOM 1569 C CA . ARG A 1 205 ? -11.879 -0.255 13.930 1.00 93.56 205 ARG A CA 1
ATOM 1570 C C . ARG A 1 205 ? -10.498 0.230 14.367 1.00 93.56 205 ARG A C 1
ATOM 1572 O O . ARG A 1 205 ? -9.610 0.377 13.532 1.00 93.56 205 ARG A O 1
ATOM 1579 N N . ALA A 1 206 ? -10.295 0.431 15.667 1.00 93.81 206 ALA A N 1
ATOM 1580 C CA . ALA A 1 206 ? -9.016 0.841 16.240 1.00 93.81 206 ALA A CA 1
ATOM 1581 C C . ALA A 1 206 ? -7.915 -0.196 15.974 1.00 93.81 206 ALA A C 1
ATOM 1583 O O . ALA A 1 206 ? -6.805 0.157 15.564 1.00 93.81 206 ALA A O 1
ATOM 1584 N N . ARG A 1 207 ? -8.238 -1.484 16.143 1.00 95.25 207 ARG A N 1
ATOM 1585 C CA . ARG A 1 207 ? -7.330 -2.594 15.839 1.00 95.25 207 ARG A CA 1
ATOM 1586 C C . ARG A 1 207 ? -7.006 -2.677 14.350 1.00 95.25 207 ARG A C 1
ATOM 1588 O O . ARG A 1 207 ? -5.842 -2.854 13.997 1.00 95.25 207 ARG A O 1
ATOM 1595 N N . GLU A 1 208 ? -8.002 -2.532 13.479 1.00 95.44 208 GLU A N 1
ATOM 1596 C CA . GLU A 1 208 ? -7.794 -2.528 12.027 1.00 95.44 208 GLU A CA 1
ATOM 1597 C C . GLU A 1 208 ? -6.918 -1.347 11.589 1.00 95.44 208 GLU A C 1
ATOM 1599 O O . GLU A 1 208 ? -5.982 -1.518 10.803 1.00 95.44 208 GLU A O 1
ATOM 1604 N N . TRP A 1 209 ? -7.154 -0.163 12.156 1.00 95.75 209 TRP A N 1
ATOM 1605 C CA . TRP A 1 209 ? -6.335 1.021 11.913 1.00 95.75 209 TRP A CA 1
ATOM 1606 C C . TRP A 1 209 ? -4.885 0.782 12.341 1.00 95.75 209 TRP A C 1
ATOM 1608 O O . TRP A 1 209 ? -3.957 1.015 11.566 1.00 95.75 209 TRP A O 1
ATOM 1618 N N . ALA A 1 210 ? -4.682 0.243 13.546 1.00 96.25 210 ALA A N 1
ATOM 1619 C CA . ALA A 1 210 ? -3.359 -0.060 14.082 1.00 96.25 210 ALA A CA 1
ATOM 1620 C C . ALA A 1 210 ? -2.620 -1.095 13.217 1.00 96.25 210 ALA A C 1
ATOM 1622 O O . ALA A 1 210 ? -1.462 -0.883 12.855 1.00 96.25 210 ALA A O 1
ATOM 1623 N N . ALA A 1 211 ? -3.299 -2.170 12.808 1.00 95.75 211 ALA A N 1
ATOM 1624 C CA . ALA A 1 211 ? -2.747 -3.174 11.901 1.00 95.75 211 ALA A CA 1
ATOM 1625 C C . ALA A 1 211 ? -2.359 -2.579 10.545 1.00 95.75 211 ALA A C 1
ATOM 1627 O O . ALA A 1 211 ? -1.283 -2.871 10.020 1.00 95.75 211 ALA A O 1
ATOM 1628 N N . THR A 1 212 ? -3.198 -1.697 10.006 1.00 94.56 212 THR A N 1
ATOM 1629 C CA . THR A 1 212 ? -2.946 -1.021 8.733 1.00 94.56 212 THR A CA 1
ATOM 1630 C C . THR A 1 212 ? -1.732 -0.091 8.826 1.00 94.56 212 THR A C 1
ATOM 1632 O O . THR A 1 212 ? -0.868 -0.108 7.947 1.00 94.56 212 THR A O 1
ATOM 1635 N N . LEU A 1 213 ? -1.604 0.666 9.920 1.00 95.31 213 LEU A N 1
ATOM 1636 C CA . LEU A 1 213 ? -0.453 1.533 10.167 1.00 95.31 213 LEU A CA 1
ATOM 1637 C C . LEU A 1 213 ? 0.849 0.725 10.305 1.00 95.31 213 LEU A C 1
ATOM 1639 O O . LEU A 1 213 ? 1.868 1.084 9.709 1.00 95.31 213 LEU A O 1
ATOM 1643 N N . VAL A 1 214 ? 0.827 -0.376 11.063 1.00 95.38 214 VAL A N 1
ATOM 1644 C CA . VAL A 1 214 ? 1.989 -1.265 11.241 1.00 95.38 214 VAL A CA 1
ATOM 1645 C C . VAL A 1 214 ? 2.387 -1.914 9.916 1.00 95.38 214 VAL A C 1
ATOM 1647 O O . VAL A 1 214 ? 3.575 -1.954 9.585 1.00 95.38 214 VAL A O 1
ATOM 1650 N N . PHE A 1 215 ? 1.414 -2.358 9.119 1.00 92.94 215 PHE A N 1
ATOM 1651 C CA . PHE A 1 215 ? 1.655 -2.893 7.780 1.00 92.94 215 PHE A CA 1
ATOM 1652 C C . PHE A 1 215 ? 2.335 -1.858 6.874 1.00 92.94 215 PHE A C 1
ATOM 1654 O O . PHE A 1 215 ? 3.311 -2.174 6.197 1.00 92.94 215 PHE A O 1
ATOM 1661 N N . MET A 1 216 ? 1.883 -0.599 6.895 1.00 91.31 216 MET A N 1
ATOM 1662 C CA . MET A 1 216 ? 2.515 0.470 6.114 1.00 91.31 216 MET A CA 1
ATOM 1663 C C . MET A 1 216 ? 3.964 0.741 6.532 1.00 91.31 216 MET A C 1
ATOM 1665 O O . MET A 1 216 ? 4.816 0.975 5.671 1.00 91.31 216 MET A O 1
ATOM 1669 N N . ARG A 1 217 ? 4.250 0.707 7.839 1.00 91.25 217 ARG A N 1
ATOM 1670 C CA . ARG A 1 217 ? 5.594 0.958 8.381 1.00 91.25 217 ARG A CA 1
ATOM 1671 C C . ARG A 1 217 ? 6.563 -0.191 8.107 1.00 91.25 217 ARG A C 1
ATOM 1673 O O . ARG A 1 217 ? 7.696 0.060 7.709 1.00 91.25 217 ARG A O 1
ATOM 1680 N N . SER A 1 218 ? 6.128 -1.432 8.317 1.00 92.31 218 SER A N 1
ATOM 1681 C CA . SER A 1 218 ? 6.986 -2.621 8.210 1.00 92.31 218 SER A CA 1
ATOM 1682 C C . SER A 1 218 ? 7.057 -3.202 6.794 1.00 92.31 218 SER A C 1
ATOM 1684 O O . SER A 1 218 ? 8.043 -3.844 6.442 1.00 92.31 218 SER A O 1
ATOM 1686 N N . GLY A 1 219 ? 6.017 -3.005 5.977 1.00 87.25 219 GLY A N 1
ATOM 1687 C CA . GLY A 1 219 ? 5.842 -3.689 4.693 1.00 87.25 219 GLY A CA 1
ATOM 1688 C C . GLY A 1 219 ? 5.533 -5.188 4.814 1.00 87.25 219 GLY A C 1
ATOM 1689 O O . GLY A 1 219 ? 5.420 -5.861 3.790 1.00 87.25 219 GLY A O 1
ATOM 1690 N N . ALA A 1 220 ? 5.397 -5.712 6.035 1.00 89.00 220 ALA A N 1
ATOM 1691 C CA . ALA A 1 220 ? 5.111 -7.109 6.332 1.00 89.00 220 ALA A CA 1
ATOM 1692 C C . ALA A 1 220 ? 3.775 -7.243 7.074 1.00 89.00 220 ALA A C 1
ATOM 1694 O O . ALA A 1 220 ? 3.197 -6.262 7.540 1.00 89.00 220 ALA A O 1
ATOM 1695 N N . THR A 1 221 ? 3.267 -8.472 7.180 1.00 91.94 221 THR A N 1
ATOM 1696 C CA . THR A 1 221 ? 2.080 -8.766 7.991 1.00 91.94 221 THR A CA 1
ATOM 1697 C C . THR A 1 221 ? 2.315 -8.323 9.436 1.00 91.94 221 THR A C 1
ATOM 1699 O O . THR A 1 221 ? 3.278 -8.766 10.062 1.00 91.94 221 THR A O 1
ATOM 1702 N N . ALA A 1 222 ? 1.436 -7.459 9.950 1.00 93.00 222 ALA A N 1
ATOM 1703 C CA . ALA A 1 222 ? 1.536 -6.909 11.298 1.00 93.00 222 ALA A CA 1
ATOM 1704 C C . ALA A 1 222 ? 1.425 -8.017 12.353 1.00 93.00 222 ALA A C 1
ATOM 1706 O O . ALA A 1 222 ? 0.497 -8.833 12.308 1.00 93.00 222 ALA A O 1
ATOM 1707 N N . ARG A 1 223 ? 2.362 -8.050 13.304 1.00 96.31 223 ARG A N 1
ATOM 1708 C CA . ARG A 1 223 ? 2.302 -9.000 14.420 1.00 96.31 223 ARG A CA 1
ATOM 1709 C C . ARG A 1 223 ? 1.353 -8.491 15.498 1.00 96.31 223 ARG A C 1
ATOM 1711 O O . ARG A 1 223 ? 1.166 -7.288 15.657 1.00 96.31 223 ARG A O 1
ATOM 1718 N N . LYS A 1 224 ? 0.745 -9.409 16.252 1.00 96.31 224 LYS A N 1
ATOM 1719 C CA . LYS A 1 224 ? -0.268 -9.070 17.265 1.00 96.31 224 LYS A CA 1
ATOM 1720 C C . LYS A 1 224 ? 0.265 -8.077 18.309 1.00 96.31 224 LYS A C 1
ATOM 1722 O O . LYS A 1 224 ? -0.417 -7.113 18.620 1.00 96.31 224 LYS A O 1
ATOM 1727 N N . ASP A 1 225 ? 1.488 -8.281 18.784 1.00 97.38 225 ASP A N 1
ATOM 1728 C CA . ASP A 1 225 ? 2.179 -7.418 19.746 1.00 97.38 225 ASP A CA 1
ATOM 1729 C C . ASP A 1 225 ? 2.428 -6.001 19.208 1.00 97.38 225 ASP A C 1
ATOM 1731 O O . ASP A 1 225 ? 2.244 -5.026 19.932 1.00 97.38 225 ASP A O 1
ATOM 1735 N N . GLU A 1 226 ? 2.774 -5.865 17.927 1.00 97.12 226 GLU A N 1
ATOM 1736 C CA . GLU A 1 226 ? 2.948 -4.557 17.281 1.00 97.12 226 GLU A CA 1
ATOM 1737 C C . GLU A 1 226 ? 1.616 -3.812 17.144 1.00 97.12 226 GLU A C 1
ATOM 1739 O O . GLU A 1 226 ? 1.555 -2.597 17.349 1.00 97.12 226 GLU A O 1
ATOM 1744 N N . VAL A 1 227 ? 0.545 -4.539 16.809 1.00 97.25 227 VAL A N 1
ATOM 1745 C CA . VAL A 1 227 ? -0.810 -3.982 16.719 1.00 97.25 227 VAL A CA 1
ATOM 1746 C C . VAL A 1 227 ? -1.299 -3.539 18.092 1.00 97.25 227 VAL A C 1
ATOM 1748 O O . VAL A 1 227 ? -1.793 -2.421 18.215 1.00 97.25 227 VAL A O 1
ATOM 1751 N N . ASP A 1 228 ? -1.119 -4.364 19.122 1.00 96.12 228 ASP A N 1
ATOM 1752 C CA . ASP A 1 228 ? -1.529 -4.045 20.491 1.00 96.12 228 ASP A CA 1
ATOM 1753 C C . ASP A 1 228 ? -0.723 -2.846 21.041 1.00 96.12 228 ASP A C 1
ATOM 1755 O O . ASP A 1 228 ? -1.295 -1.935 21.644 1.00 96.12 228 ASP A O 1
ATOM 1759 N N . ALA A 1 229 ? 0.582 -2.762 20.749 1.00 97.06 229 ALA A N 1
ATOM 1760 C CA . ALA A 1 229 ? 1.406 -1.602 21.098 1.00 97.06 229 ALA A CA 1
ATOM 1761 C C . ALA A 1 229 ? 0.960 -0.327 20.362 1.00 97.06 229 ALA A C 1
ATOM 1763 O O . ALA A 1 229 ? 0.871 0.748 20.957 1.00 97.06 229 ALA A O 1
ATOM 1764 N N . ALA A 1 230 ? 0.646 -0.422 19.066 1.00 96.62 230 ALA A N 1
ATOM 1765 C CA . ALA A 1 230 ? 0.079 0.697 18.320 1.00 96.62 230 ALA A CA 1
ATOM 1766 C C . ALA A 1 230 ? -1.288 1.107 18.891 1.00 96.62 230 ALA A C 1
ATOM 1768 O O . ALA A 1 230 ? -1.546 2.298 19.053 1.00 96.62 230 ALA A O 1
ATOM 1769 N N . MET A 1 231 ? -2.133 0.150 19.277 1.00 95.88 231 MET A N 1
ATOM 1770 C CA . MET A 1 231 ? -3.401 0.439 19.940 1.00 95.88 231 MET A CA 1
ATOM 1771 C C . MET A 1 231 ? -3.201 1.244 21.229 1.00 95.88 231 MET A C 1
ATOM 1773 O O . MET A 1 231 ? -3.815 2.295 21.387 1.00 95.88 231 MET A O 1
ATOM 1777 N N . GLN A 1 232 ? -2.294 0.815 22.106 1.00 95.56 232 GLN A N 1
ATOM 1778 C CA . GLN A 1 232 ? -2.003 1.514 23.364 1.00 95.56 232 GLN A CA 1
ATOM 1779 C C . GLN A 1 232 ? -1.458 2.934 23.147 1.00 95.56 232 GLN A C 1
ATOM 1781 O O . GLN A 1 232 ? -1.831 3.860 23.870 1.00 95.56 232 GLN A O 1
ATOM 1786 N N . ASN A 1 233 ? -0.602 3.114 22.139 1.00 97.00 233 ASN A N 1
ATOM 1787 C CA . ASN A 1 233 ? 0.037 4.397 21.842 1.00 97.00 233 ASN A CA 1
ATOM 1788 C C . ASN A 1 233 ? -0.915 5.411 21.206 1.00 97.00 233 ASN A C 1
ATOM 1790 O O . ASN A 1 233 ? -0.778 6.608 21.441 1.00 97.00 233 ASN A O 1
ATOM 1794 N N . PHE A 1 234 ? -1.851 4.942 20.384 1.00 96.38 234 PHE A N 1
ATOM 1795 C CA . PHE A 1 234 ? -2.669 5.809 19.545 1.00 96.38 234 PHE A CA 1
ATOM 1796 C C . PHE A 1 234 ? -4.121 5.913 19.995 1.00 96.38 234 PHE A C 1
ATOM 1798 O O . PHE A 1 234 ? -4.778 6.871 19.608 1.00 96.38 234 PHE A O 1
ATOM 1805 N N . TRP A 1 235 ? -4.638 4.992 20.809 1.00 94.62 235 TRP A N 1
ATOM 1806 C CA . TRP A 1 235 ? -6.045 4.985 21.217 1.00 94.62 235 TRP A CA 1
ATOM 1807 C C . TRP A 1 235 ? -6.218 5.222 22.721 1.00 94.62 235 TRP A C 1
ATOM 1809 O O . TRP A 1 235 ? -5.387 4.752 23.514 1.00 94.62 235 TRP A O 1
ATOM 1819 N N . PRO A 1 236 ? -7.281 5.948 23.126 1.00 92.12 236 PRO A N 1
ATOM 1820 C CA . PRO A 1 236 ? -7.632 6.124 24.529 1.00 92.12 236 PRO A CA 1
ATOM 1821 C C . PRO A 1 236 ? -7.695 4.788 25.260 1.00 92.12 236 PRO A C 1
ATOM 1823 O O . PRO A 1 236 ? -8.288 3.828 24.767 1.00 92.12 236 PRO A O 1
ATOM 1826 N N . GLN A 1 237 ? -7.067 4.734 26.425 1.00 90.06 237 GLN A N 1
ATOM 1827 C CA . GLN A 1 237 ? -7.131 3.599 27.330 1.00 90.06 237 GLN A CA 1
ATOM 1828 C C . GLN A 1 237 ? -8.031 3.934 28.523 1.00 90.06 237 GLN A C 1
ATOM 1830 O O . GLN A 1 237 ? -8.187 5.105 28.881 1.00 90.06 237 GLN A O 1
ATOM 1835 N N . PRO A 1 238 ? -8.615 2.914 29.169 1.00 84.25 238 PRO A N 1
ATOM 1836 C CA . PRO A 1 238 ? -9.193 3.049 30.499 1.00 84.25 238 PRO A CA 1
ATOM 1837 C C . PRO A 1 238 ? -8.302 3.856 31.454 1.00 84.25 238 PRO A C 1
ATOM 1839 O O . PRO A 1 238 ? -7.158 3.484 31.700 1.00 84.25 238 PRO A O 1
ATOM 1842 N N . GLY A 1 239 ? -8.836 4.947 32.007 1.00 83.19 239 GLY A N 1
ATOM 1843 C CA . GLY A 1 239 ? -8.125 5.794 32.972 1.00 83.19 239 GLY A CA 1
ATOM 1844 C C . GLY A 1 239 ? -7.270 6.915 32.371 1.00 83.19 239 GLY A C 1
ATOM 1845 O O . GLY A 1 239 ? -6.756 7.728 33.138 1.00 83.19 239 GLY A O 1
ATOM 1846 N N . ASP A 1 240 ? -7.152 7.009 31.042 1.00 88.81 240 ASP A N 1
ATOM 1847 C CA . ASP A 1 240 ? -6.524 8.162 30.388 1.00 88.81 240 ASP A CA 1
ATOM 1848 C C . ASP A 1 240 ? -7.299 9.453 30.706 1.00 88.81 240 ASP A C 1
ATOM 1850 O O . ASP A 1 240 ? -8.530 9.506 30.617 1.00 88.81 240 ASP A O 1
ATOM 1854 N N . GLY A 1 241 ? -6.577 10.524 31.044 1.00 90.31 241 GLY A N 1
ATOM 1855 C CA . GLY A 1 241 ? -7.177 11.842 31.230 1.00 90.31 241 GLY A CA 1
ATOM 1856 C C . GLY A 1 241 ? -7.539 12.512 29.895 1.00 90.31 241 GLY A C 1
ATOM 1857 O O . GLY A 1 241 ? -7.061 12.104 28.834 1.00 90.31 241 GLY A O 1
ATOM 1858 N N . PRO A 1 242 ? -8.311 13.616 29.909 1.00 89.56 242 PRO A N 1
ATOM 1859 C CA . PRO A 1 242 ? -8.656 14.349 28.685 1.00 89.56 242 PRO A CA 1
ATOM 1860 C C . PRO A 1 242 ? -7.421 14.844 27.912 1.00 89.56 242 PRO A C 1
ATOM 1862 O O . PRO A 1 242 ? -7.445 14.906 26.685 1.00 89.56 242 PRO A O 1
ATOM 1865 N N . GLN A 1 243 ? -6.321 15.151 28.610 1.00 92.69 243 GLN A N 1
ATOM 1866 C CA . GLN A 1 243 ? -5.052 15.538 27.985 1.00 92.69 243 GLN A CA 1
ATOM 1867 C C . GLN A 1 243 ? -4.389 14.372 27.238 1.00 92.69 243 GLN A C 1
ATOM 1869 O O . GLN A 1 243 ? -3.893 14.566 26.129 1.00 92.69 243 GLN A O 1
ATOM 1874 N N . ASP A 1 244 ? -4.407 13.159 27.799 1.00 92.69 244 ASP A N 1
ATOM 1875 C CA . ASP A 1 244 ? -3.857 11.972 27.138 1.00 92.69 244 ASP A CA 1
ATOM 1876 C C . ASP A 1 244 ? -4.672 11.608 25.895 1.00 92.69 244 ASP A C 1
ATOM 1878 O O . ASP A 1 244 ? -4.094 11.305 24.851 1.00 92.69 244 ASP A O 1
ATOM 1882 N N . VAL A 1 245 ? -6.004 11.714 25.977 1.00 89.88 245 VAL A N 1
ATOM 1883 C CA . VAL A 1 245 ? -6.909 11.513 24.835 1.00 89.88 245 VAL A CA 1
ATOM 1884 C C . VAL A 1 245 ? -6.581 12.484 23.699 1.00 89.88 245 VAL A C 1
ATOM 1886 O O . VAL A 1 245 ? -6.421 12.052 22.555 1.00 89.88 245 VAL A O 1
ATOM 1889 N N . GLN A 1 246 ? -6.421 13.777 24.004 1.00 91.62 246 GLN A N 1
ATOM 1890 C CA . GLN A 1 246 ? -6.042 14.790 23.013 1.00 91.62 246 GLN A CA 1
ATOM 1891 C C . GLN A 1 246 ? -4.653 14.528 22.423 1.00 91.62 246 GLN A C 1
ATOM 1893 O O . GLN A 1 246 ? -4.497 14.545 21.203 1.00 91.62 246 GLN A O 1
ATOM 1898 N N . ARG A 1 247 ? -3.655 14.216 23.260 1.00 95.06 247 ARG A N 1
ATOM 1899 C CA . ARG A 1 247 ? -2.298 13.882 22.801 1.00 95.06 247 ARG A CA 1
ATOM 1900 C C . ARG A 1 247 ? -2.312 12.683 21.855 1.00 95.06 247 ARG A C 1
ATOM 1902 O O . ARG A 1 247 ? -1.688 12.720 20.801 1.00 95.06 247 ARG A O 1
ATOM 1909 N N . LYS A 1 248 ? -3.041 11.621 22.200 1.00 95.56 248 LYS A N 1
ATOM 1910 C CA . LYS A 1 248 ? -3.162 10.425 21.356 1.00 95.56 248 LYS A CA 1
ATOM 1911 C C . LYS A 1 248 ? -3.881 10.715 20.042 1.00 95.56 248 LYS A C 1
ATOM 1913 O O . LYS A 1 248 ? -3.482 10.177 19.013 1.00 95.56 248 LYS A O 1
ATOM 1918 N N . ALA A 1 249 ? -4.897 11.578 20.053 1.00 94.12 249 ALA A N 1
ATOM 1919 C CA . ALA A 1 249 ? -5.550 12.036 18.829 1.00 94.12 249 ALA 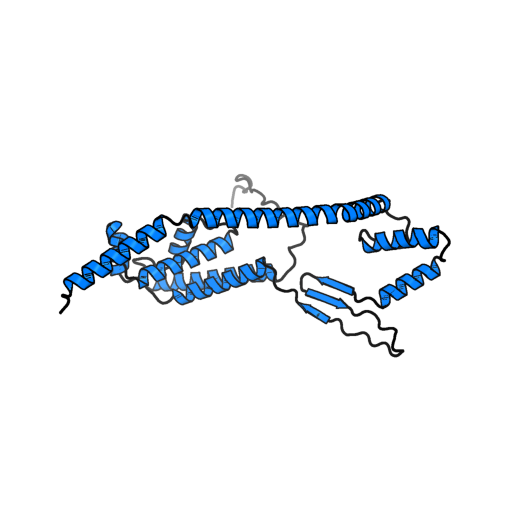A CA 1
ATOM 1920 C C . ALA A 1 249 ? -4.571 12.778 17.903 1.00 94.12 249 ALA A C 1
ATOM 1922 O O . ALA A 1 249 ? -4.461 12.414 16.735 1.00 94.12 249 ALA A O 1
ATOM 1923 N N . GLN A 1 250 ? -3.782 13.714 18.439 1.00 95.00 250 GLN A N 1
ATOM 1924 C CA . GLN A 1 250 ? -2.730 14.408 17.681 1.00 95.00 250 GLN A CA 1
ATOM 1925 C C . GLN A 1 250 ? -1.698 13.422 17.118 1.00 95.00 250 GLN A C 1
ATOM 1927 O O . GLN A 1 250 ? -1.382 13.454 15.932 1.00 95.00 250 GLN A O 1
ATOM 1932 N N . MET A 1 251 ? -1.246 12.461 17.929 1.00 96.19 251 MET A N 1
ATOM 1933 C CA . MET A 1 251 ? -0.327 11.416 17.472 1.00 96.19 251 MET A CA 1
ATOM 1934 C C . MET A 1 251 ? -0.911 10.569 16.331 1.00 96.19 251 MET A C 1
ATOM 1936 O O . MET A 1 251 ? -0.169 10.165 15.433 1.00 96.19 251 MET A O 1
ATOM 1940 N N . ARG A 1 252 ? -2.222 10.280 16.336 1.00 94.94 252 ARG A N 1
ATOM 1941 C CA . ARG A 1 252 ? -2.883 9.575 15.221 1.00 94.94 252 ARG A CA 1
ATOM 1942 C C . ARG A 1 252 ? -2.837 10.397 13.941 1.00 94.94 252 ARG A C 1
ATOM 1944 O O . ARG A 1 252 ? -2.495 9.850 12.893 1.00 94.94 252 ARG A O 1
ATOM 1951 N N . GLU A 1 253 ? -3.147 11.685 14.025 1.00 94.69 253 GLU A N 1
ATOM 1952 C CA . GLU A 1 253 ? -3.101 12.605 12.884 1.00 94.69 253 GLU A CA 1
ATOM 1953 C C . GLU A 1 253 ? -1.688 12.712 12.303 1.00 94.69 253 GLU A C 1
ATOM 1955 O O . GLU A 1 253 ? -1.500 12.533 11.099 1.00 94.69 253 GLU A O 1
ATOM 1960 N N . GLU A 1 254 ? -0.677 12.887 13.155 1.00 95.62 254 GLU A N 1
ATOM 1961 C CA . GLU A 1 254 ? 0.732 12.915 12.749 1.00 95.62 254 GLU A CA 1
ATOM 1962 C C . GLU A 1 254 ? 1.177 11.595 12.104 1.00 95.62 254 GLU A C 1
ATOM 1964 O O . GLU A 1 254 ? 1.888 11.587 11.091 1.00 95.62 254 GLU A O 1
ATOM 1969 N N . ALA A 1 255 ? 0.749 10.456 12.660 1.00 95.31 255 ALA A N 1
ATOM 1970 C CA . ALA A 1 255 ? 1.070 9.142 12.118 1.00 95.31 255 ALA A CA 1
ATOM 1971 C C . ALA A 1 255 ? 0.444 8.922 10.735 1.00 95.31 255 ALA A C 1
ATOM 1973 O O . ALA A 1 255 ? 1.115 8.374 9.857 1.00 95.31 255 ALA A O 1
ATOM 1974 N N . MET A 1 256 ? -0.799 9.371 10.525 1.00 94.56 256 MET A N 1
ATOM 1975 C CA . MET A 1 256 ? -1.451 9.344 9.213 1.00 94.56 256 MET A CA 1
ATOM 1976 C C . MET A 1 256 ? -0.754 10.276 8.224 1.00 94.56 256 MET A C 1
ATOM 1978 O O . MET A 1 256 ? -0.418 9.833 7.131 1.00 94.56 256 MET A O 1
ATOM 1982 N N . ALA A 1 257 ? -0.452 11.517 8.613 1.00 93.62 257 ALA A N 1
ATOM 1983 C CA . ALA A 1 257 ? 0.265 12.462 7.758 1.00 93.62 257 ALA A CA 1
ATOM 1984 C C . ALA A 1 257 ? 1.638 11.912 7.335 1.00 93.62 257 ALA A C 1
ATOM 1986 O O . ALA A 1 257 ? 2.014 11.973 6.165 1.00 93.62 257 ALA A O 1
ATOM 1987 N N . THR A 1 258 ? 2.361 11.286 8.268 1.00 93.50 258 THR A N 1
ATOM 1988 C CA . THR A 1 258 ? 3.640 10.619 7.986 1.00 93.50 258 THR A CA 1
ATOM 1989 C C . THR A 1 258 ? 3.460 9.428 7.043 1.00 93.50 258 THR A C 1
ATOM 1991 O O . THR A 1 258 ? 4.262 9.236 6.130 1.00 93.50 258 THR A O 1
ATOM 1994 N N . ALA A 1 259 ? 2.413 8.622 7.239 1.00 91.19 259 ALA A N 1
ATOM 1995 C CA . ALA A 1 259 ? 2.104 7.480 6.382 1.00 91.19 259 ALA A CA 1
ATOM 1996 C C . ALA A 1 259 ? 1.749 7.920 4.950 1.00 91.19 259 ALA A C 1
ATOM 1998 O O . ALA A 1 259 ? 2.235 7.330 3.983 1.00 91.19 259 ALA A O 1
ATOM 1999 N N . GLU A 1 260 ? 0.963 8.987 4.810 1.00 89.81 260 GLU A N 1
ATOM 2000 C CA . GLU A 1 260 ? 0.612 9.606 3.531 1.00 89.81 260 GLU A CA 1
ATOM 2001 C C . GLU A 1 260 ? 1.839 10.202 2.834 1.00 89.81 260 GLU A C 1
ATOM 2003 O O . GLU A 1 260 ? 2.042 9.954 1.647 1.00 89.81 260 GLU A O 1
ATOM 2008 N N . ALA A 1 261 ? 2.706 10.907 3.565 1.00 89.75 261 ALA A N 1
ATOM 2009 C CA . ALA A 1 261 ? 3.948 11.457 3.025 1.00 89.75 261 ALA A CA 1
ATOM 2010 C C . ALA A 1 261 ? 4.916 10.356 2.563 1.00 89.75 261 ALA A C 1
ATOM 2012 O O . ALA A 1 261 ? 5.453 10.425 1.457 1.00 89.75 261 ALA A O 1
ATOM 2013 N N . ALA A 1 262 ? 5.100 9.304 3.368 1.00 86.94 262 ALA A N 1
ATOM 2014 C CA . ALA A 1 262 ? 5.932 8.157 3.005 1.00 86.94 262 ALA A CA 1
ATOM 2015 C C . ALA A 1 262 ? 5.396 7.438 1.760 1.00 86.94 262 ALA A C 1
ATOM 2017 O O . ALA A 1 262 ? 6.166 6.942 0.934 1.00 86.94 262 ALA A O 1
ATOM 2018 N N . TYR A 1 263 ? 4.074 7.388 1.610 1.00 85.12 263 TYR A N 1
ATOM 2019 C CA . TYR A 1 263 ? 3.435 6.842 0.427 1.00 85.12 263 TYR A CA 1
ATOM 2020 C C . TYR A 1 263 ? 3.625 7.743 -0.803 1.00 85.12 263 TYR A C 1
ATOM 2022 O O . TYR A 1 263 ? 4.071 7.260 -1.845 1.00 85.12 263 TYR A O 1
ATOM 2030 N N . ALA A 1 264 ? 3.379 9.048 -0.673 1.00 84.06 264 ALA A N 1
ATOM 2031 C CA . ALA A 1 264 ? 3.589 10.024 -1.740 1.00 84.06 264 ALA A CA 1
ATOM 2032 C C . ALA A 1 264 ? 5.046 10.026 -2.229 1.00 84.06 264 ALA A C 1
ATOM 2034 O O . ALA A 1 264 ? 5.291 10.052 -3.433 1.00 84.06 264 ALA A O 1
ATOM 2035 N N . GLN A 1 265 ? 6.018 9.892 -1.320 1.00 85.56 265 GLN A N 1
ATOM 2036 C CA . GLN A 1 265 ? 7.436 9.777 -1.669 1.00 85.56 265 GLN A CA 1
ATOM 2037 C C . GLN A 1 265 ? 7.742 8.521 -2.503 1.00 85.56 265 GLN A C 1
ATOM 2039 O O . GLN A 1 265 ? 8.601 8.568 -3.379 1.00 85.56 265 GLN A O 1
ATOM 2044 N N . ARG A 1 266 ? 7.036 7.405 -2.270 1.00 82.12 266 ARG A N 1
ATOM 2045 C CA . ARG A 1 266 ? 7.179 6.179 -3.078 1.00 82.12 266 ARG A CA 1
ATOM 2046 C C . ARG A 1 266 ? 6.536 6.302 -4.460 1.00 82.12 266 ARG A C 1
ATOM 2048 O O . ARG A 1 266 ? 7.015 5.657 -5.386 1.00 82.12 266 ARG A O 1
ATOM 2055 N N . GLN A 1 267 ? 5.471 7.094 -4.596 1.00 77.31 267 GLN A N 1
ATOM 2056 C CA . GLN A 1 267 ? 4.826 7.353 -5.889 1.00 77.31 267 GLN A CA 1
ATOM 2057 C C . GLN A 1 267 ? 5.582 8.388 -6.732 1.00 77.31 267 GLN A C 1
ATOM 2059 O O . GLN A 1 267 ? 5.617 8.286 -7.952 1.00 77.31 267 GLN A O 1
ATOM 2064 N N . GLY A 1 268 ? 6.155 9.403 -6.082 1.00 70.00 268 GLY A N 1
ATOM 2065 C CA . GLY A 1 268 ? 6.598 10.635 -6.732 1.00 70.00 268 GLY A CA 1
ATOM 2066 C C . GLY A 1 268 ? 7.967 10.604 -7.405 1.00 70.00 268 GLY A C 1
ATOM 2067 O O . GLY A 1 268 ? 8.358 11.614 -7.982 1.00 70.00 268 GLY A O 1
ATOM 2068 N N . GLY A 1 269 ? 8.735 9.517 -7.355 1.00 51.47 269 GLY A N 1
ATOM 2069 C CA . GLY A 1 269 ? 10.052 9.570 -7.977 1.00 51.47 269 GLY A CA 1
ATOM 2070 C C . GLY A 1 269 ? 10.807 8.264 -7.957 1.00 51.47 269 GLY A C 1
ATOM 2071 O O . GLY A 1 269 ? 10.948 7.633 -6.914 1.00 51.47 269 GLY A O 1
ATOM 2072 N N . THR A 1 270 ? 11.283 7.908 -9.149 1.00 48.62 270 THR A N 1
ATOM 2073 C CA . THR A 1 270 ? 12.438 7.068 -9.476 1.00 48.62 270 THR A CA 1
ATOM 2074 C C . THR A 1 270 ? 13.097 6.437 -8.246 1.00 48.62 270 THR A C 1
ATOM 2076 O O . THR A 1 270 ? 13.638 7.195 -7.435 1.00 48.62 270 THR A O 1
ATOM 2079 N N . PRO A 1 271 ? 13.116 5.091 -8.092 1.00 43.81 271 PRO A N 1
ATOM 2080 C CA . PRO A 1 271 ? 13.913 4.473 -7.035 1.00 43.81 271 PRO A CA 1
ATOM 2081 C C . PRO A 1 271 ? 15.296 5.130 -7.066 1.00 43.81 271 PRO A C 1
ATOM 2083 O O . PRO A 1 271 ? 15.849 5.228 -8.169 1.00 43.81 271 PRO A O 1
ATOM 2086 N N . PRO A 1 272 ? 15.813 5.663 -5.938 1.00 46.66 272 PRO A N 1
ATOM 2087 C CA . PRO A 1 272 ? 17.123 6.295 -5.924 1.00 46.66 272 PRO A CA 1
ATOM 2088 C C . PRO A 1 272 ? 18.065 5.323 -6.613 1.00 46.66 272 PRO A C 1
ATOM 2090 O O . PRO A 1 272 ? 18.137 4.156 -6.216 1.00 46.66 272 PRO A O 1
ATOM 2093 N N . GLY A 1 273 ? 18.633 5.772 -7.737 1.00 42.03 273 GLY A N 1
ATOM 2094 C CA . GLY A 1 273 ? 19.351 4.915 -8.665 1.00 42.03 273 GLY A CA 1
ATOM 2095 C C . GLY A 1 273 ? 20.263 3.968 -7.898 1.00 42.03 273 GLY A C 1
ATOM 2096 O O . GLY A 1 273 ? 20.939 4.372 -6.953 1.00 42.03 273 GLY A O 1
ATOM 2097 N N . THR A 1 274 ? 20.223 2.698 -8.282 1.00 44.62 274 THR A N 1
ATOM 2098 C CA . THR A 1 274 ? 21.003 1.568 -7.769 1.00 44.62 274 THR A CA 1
ATOM 2099 C C . THR A 1 274 ? 22.517 1.814 -7.852 1.00 44.62 274 THR A C 1
ATOM 2101 O O . THR A 1 274 ? 23.207 1.189 -8.653 1.00 44.62 274 THR A O 1
ATOM 2104 N N . GLY A 1 275 ? 23.046 2.745 -7.063 1.00 41.09 275 GLY A N 1
ATOM 2105 C CA . GLY A 1 275 ? 24.423 3.214 -7.203 1.00 41.09 275 GLY A CA 1
ATOM 2106 C C . GLY A 1 275 ? 25.133 3.557 -5.904 1.00 41.09 275 GLY A C 1
ATOM 2107 O O . GLY A 1 275 ? 26.353 3.686 -5.924 1.00 41.09 275 GLY A O 1
ATOM 2108 N N . GLN A 1 276 ? 24.435 3.653 -4.771 1.00 39.44 276 GLN A N 1
ATOM 2109 C CA . GLN A 1 276 ? 25.128 3.787 -3.498 1.00 39.44 276 GLN A CA 1
ATOM 2110 C C . GLN A 1 276 ? 24.367 3.039 -2.405 1.00 39.44 276 GLN A C 1
ATOM 2112 O O . GLN A 1 276 ? 23.292 3.489 -2.001 1.00 39.44 276 GLN A O 1
ATOM 2117 N N . PRO A 1 277 ? 24.869 1.878 -1.933 1.00 42.28 277 PRO A N 1
ATOM 2118 C CA . PRO A 1 277 ? 24.363 1.320 -0.690 1.00 42.28 277 PRO A CA 1
ATOM 2119 C C . PRO A 1 277 ? 24.459 2.413 0.384 1.00 42.28 277 PRO A C 1
ATOM 2121 O O . PRO A 1 277 ? 25.407 3.208 0.342 1.00 42.28 277 PRO A O 1
ATOM 2124 N N . PRO A 1 278 ? 23.498 2.490 1.326 1.00 46.72 278 PRO A N 1
ATOM 2125 C CA . PRO A 1 278 ? 23.623 3.404 2.455 1.00 46.72 278 PRO A CA 1
ATOM 2126 C C . PRO A 1 278 ? 25.028 3.223 3.039 1.00 46.72 278 PRO A C 1
ATOM 2128 O O . PRO A 1 278 ? 25.454 2.067 3.165 1.00 46.72 278 PRO A O 1
ATOM 2131 N N . PRO A 1 279 ? 25.780 4.310 3.322 1.00 50.59 279 PRO A N 1
ATOM 2132 C CA . PRO A 1 279 ? 27.114 4.183 3.890 1.00 50.59 279 PRO A CA 1
ATOM 2133 C C . PRO A 1 279 ? 26.989 3.229 5.066 1.00 50.59 279 PRO A C 1
ATOM 2135 O O . PRO A 1 279 ? 26.144 3.450 5.940 1.00 50.59 279 PRO A O 1
ATOM 2138 N N . ALA A 1 280 ? 27.724 2.112 5.007 1.00 55.31 280 ALA A N 1
ATOM 2139 C CA . ALA A 1 280 ? 27.649 1.074 6.020 1.00 55.31 280 ALA A CA 1
ATOM 2140 C C . ALA A 1 280 ? 27.690 1.779 7.372 1.00 55.31 280 ALA A C 1
ATOM 2142 O O . ALA A 1 280 ? 28.624 2.550 7.607 1.00 55.31 280 ALA A O 1
ATOM 2143 N N . LYS A 1 281 ? 26.642 1.603 8.198 1.00 51.53 281 LYS A N 1
ATOM 2144 C CA . LYS A 1 281 ? 26.606 2.164 9.551 1.00 51.53 281 LYS A CA 1
ATOM 2145 C C . LYS A 1 281 ? 27.952 1.825 10.163 1.00 51.53 281 LYS A C 1
ATOM 2147 O O . LYS A 1 281 ? 28.236 0.650 10.396 1.00 51.53 281 LYS A O 1
ATOM 2152 N N . ARG A 1 282 ? 28.803 2.839 10.333 1.00 53.84 282 ARG A N 1
ATOM 2153 C CA . ARG A 1 282 ? 30.097 2.678 10.973 1.00 53.84 282 ARG A CA 1
ATOM 2154 C C . ARG A 1 282 ? 29.730 2.239 12.377 1.00 53.84 282 ARG A C 1
ATOM 2156 O O . ARG A 1 282 ? 29.194 3.031 13.146 1.00 53.84 282 ARG A O 1
ATOM 2163 N N . VAL A 1 283 ? 29.869 0.944 12.651 1.00 56.19 283 VAL A N 1
ATOM 2164 C CA . VAL A 1 283 ? 29.719 0.403 13.994 1.00 56.19 283 VAL A CA 1
ATOM 2165 C C . VAL A 1 283 ? 30.819 1.091 14.780 1.00 56.19 283 VAL A C 1
ATOM 2167 O O . VAL A 1 283 ? 31.984 0.715 14.669 1.00 56.19 283 VAL A O 1
ATOM 2170 N N . ILE A 1 284 ? 30.463 2.169 15.477 1.00 50.78 284 ILE A N 1
ATOM 2171 C CA . ILE A 1 284 ? 31.332 2.783 16.467 1.00 50.78 284 ILE A CA 1
ATOM 2172 C C . ILE A 1 284 ? 31.464 1.700 17.527 1.00 50.78 284 ILE A C 1
ATOM 2174 O O . ILE A 1 284 ? 30.539 1.445 18.300 1.00 50.78 284 ILE A O 1
ATOM 2178 N N . LYS A 1 285 ? 32.573 0.960 17.473 1.00 59.06 285 LYS A N 1
ATOM 2179 C CA . LYS A 1 285 ? 32.934 0.064 18.561 1.00 59.06 285 LYS A CA 1
ATOM 2180 C C . LYS A 1 285 ? 33.059 0.948 19.794 1.00 59.06 285 LYS A C 1
ATOM 2182 O O . LYS A 1 285 ? 33.615 2.040 19.718 1.00 59.06 285 LYS A O 1
ATOM 2187 N N . PHE A 1 286 ? 32.547 0.467 20.919 1.00 51.41 286 PHE A N 1
ATOM 2188 C CA . PHE A 1 286 ? 32.444 1.180 22.197 1.00 51.41 286 PHE A CA 1
ATOM 2189 C C . PHE A 1 286 ? 33.805 1.605 22.817 1.00 51.41 286 PHE A C 1
ATOM 2191 O O . PHE A 1 286 ? 33.861 1.931 23.994 1.00 51.41 286 PHE A O 1
ATOM 2198 N N . GLY A 1 287 ? 34.903 1.584 22.049 1.00 69.62 287 GLY A N 1
ATOM 2199 C CA . GLY A 1 287 ? 36.257 1.970 22.452 1.00 69.62 287 GLY A CA 1
ATOM 2200 C C . GLY A 1 287 ? 36.880 3.123 21.651 1.00 69.62 287 GLY A C 1
ATOM 2201 O O . GLY A 1 287 ? 38.000 3.497 21.964 1.00 69.62 287 GLY A O 1
ATOM 2202 N N . ASP A 1 288 ? 36.184 3.703 20.662 1.00 61.44 288 ASP A N 1
ATOM 2203 C CA . ASP A 1 288 ? 36.692 4.850 19.876 1.00 61.44 288 ASP A CA 1
ATOM 2204 C C . ASP A 1 288 ? 36.287 6.223 20.462 1.00 61.44 288 ASP A C 1
ATOM 2206 O O . ASP A 1 288 ? 36.462 7.258 19.816 1.00 61.44 288 ASP A O 1
ATOM 2210 N N . LEU A 1 289 ? 35.730 6.263 21.678 1.00 67.00 289 LEU A N 1
ATOM 2211 C CA . LEU A 1 289 ? 35.476 7.524 22.378 1.00 67.00 289 LEU A CA 1
ATOM 2212 C C . LEU A 1 289 ? 36.781 8.012 23.027 1.00 67.00 289 LEU A C 1
ATOM 2214 O O . LEU A 1 289 ? 37.374 7.264 23.810 1.00 67.00 289 LEU A O 1
ATOM 2218 N N . PRO A 1 290 ? 37.244 9.241 22.731 1.00 66.38 290 PRO A N 1
ATOM 2219 C CA . PRO A 1 290 ? 38.416 9.793 23.391 1.00 66.38 290 PRO A CA 1
ATOM 2220 C C . PRO A 1 290 ? 38.150 9.900 24.901 1.00 66.38 290 PRO A C 1
ATOM 2222 O O . PRO A 1 290 ? 37.089 10.387 25.303 1.00 66.38 290 PRO A O 1
ATOM 2225 N N . PRO A 1 291 ? 39.083 9.452 25.757 1.00 65.56 291 PRO A N 1
ATOM 2226 C CA . PRO A 1 291 ? 38.965 9.672 27.185 1.00 65.56 291 PRO A CA 1
ATOM 2227 C C . PRO A 1 291 ? 39.177 11.161 27.473 1.00 65.56 291 PRO A C 1
ATOM 2229 O O . PRO A 1 291 ? 40.269 11.687 27.274 1.00 65.56 291 PRO A O 1
ATOM 2232 N N . GLY A 1 292 ? 38.137 11.820 27.976 1.00 69.25 292 GLY A N 1
ATOM 2233 C CA . GLY A 1 292 ? 38.254 13.123 28.624 1.00 69.25 292 GLY A CA 1
ATOM 2234 C C . GLY A 1 292 ? 37.698 14.290 27.817 1.00 69.25 292 GLY A C 1
ATOM 2235 O O . GLY A 1 292 ? 38.341 14.824 26.914 1.00 69.25 292 GLY A O 1
ATOM 2236 N N . SER A 1 293 ? 36.514 14.739 28.220 1.00 47.50 293 SER A N 1
ATOM 2237 C CA . SER A 1 293 ? 36.081 16.139 28.188 1.00 47.50 293 SER A CA 1
ATOM 2238 C C . SER A 1 293 ? 35.176 16.359 29.390 1.00 47.50 293 SER A C 1
ATOM 2240 O O . SER A 1 293 ? 34.278 15.508 29.579 1.00 47.50 293 SER A O 1
#

Foldseek 3Di:
DDDPVNVVVVVVVVVVVVVVVVVPDPVVVVVVVVVVVVVVVVVVVVVVVVVVVVVVVVVLVVLLVVLVPPDPAPQDDSDPVSSVLRVVCCCCCVVVVDPPVVSVVVVVVVQQQDWDWDQDLQFIWTFGHFDPVDPPTDRDDTDTDGDDDDPVLVVLVVLLVLLVVLLVLQLPDDDDLQLQCLCVPPDPVCNVVRHDPSNVVNVVSLLVSLQSLQCLVPVDRDDPVSSVVSSVQQDDHNPDDPVSSVVSSVVSVVSSVVSVVVSCVVSPDDDPPPDDDDPPPPPPDPPPDDPDD

Secondary structure (DSSP, 8-state):
---HHHHHHHHHHHHHHHHHHHHH--HHHHHHHHHHHHHHHHHHHHHHHHHHHHHHHHHHHHHHHHTTSTTSSS--SSSHHHHHHHHHHHHHTTTTSS-HHHHHHHHHHHHHTSPEEEE-SSEEEEE-----SSSS-PPPPPEEEEPPPPHHHHHHHHHHHHHHHHHHTTTT-PPPHHHHHHHHHS-HHHHHHHS-HHHHHHHHHHHHHHHHHHHHHHSSPPPHHHHHHHHHHHS--TT--HHHHHHHHHHHHHHHHHHHHHHHHHHSS----TT-PPP------TT-S-S--

Sequence (293 aa):
MDTLAEREKHILAQADALNAILSQTNIPQAAQAAEMRSREQAASRLARQRAGQSRDDLLLAEALRRSRDKGAGPFKGTGMEAQMLNEAYRQSVGGGQMSHDDFMRDVASQRLGRQTTVATPEGTYITPGYDTSFMGGRRGTPDFVPKPPTEGEKRGQYTTSNLRQLNNAASEMVPSITDAAAEQYAPEFLKGYFTSDEYKAMNNRAREWAATLVFMRSGATARKDEVDAAMQNFWPQPGDGPQDVQRKAQMREEAMATAEAAYAQRQGGTPPGTGQPPPAKRVIKFGDLPPGS

Organism: NCBI:txid2716870